Protein AF-A0A2B4SXZ0-F1 (afdb_monomer)

Sequence (361 aa):
MAIFMKWHPASPSSPIFSRKFLVATVVLIIFIVYVSNLGKMMSVTDDKAYIQYRTGMGKTEKFSTTPDTCQPKEHVLFLKTHKTGSSTITNILNRYGDFHNLTFALPQDGFFNFFWPLSFESTFAADLKGKTPNIFSNHARWNRKSMTELMGPNAVFITILRNPVSQFESTFSYMEFAQLLGMTASKNPLATFFVDPTNTLAKLSDLSESGSVFPYLNLLKNGQFFDLGLEKEKYFTDEKIKEAINEINESFPLVLLMEYFDESLILLARELCWDNRDVVYFKLNQRKSSDANTNISNELAHKIRQWNRADMLLYDYFNRTFWKKVEKFGNMFWINVHSLKNYNKMLEEECLLPGEYFAKA

Nearest PDB structures (foldseek):
  5t05-assembly2_B  TM=5.019E-01  e=4.481E-06  Escherichia coli O157:H7
  4ndz-assembly2_F  TM=4.383E-01  e=2.534E-05  Escherichia coli UMEA 3304-1
  7zhf-assembly1_A  TM=3.184E-01  e=7.644E-02  Sulfolobus acidocaldarius

Radius of gyration: 27.41 Å; Cα contacts (8 Å, |Δi|>4): 389; chains: 1; bounding box: 93×56×61 Å

Mean predicted aligned error: 12.53 Å

Secondary structure (DSSP, 8-state):
-----PPPPPPTTSHHHHHHHHHHHHHHHHHHHHHHHHTTS----S---------S---------SSS-PPPP--EEEEPPTTSSHHHHHHHHHHHHHHTTPPEE-BTTSSSBSSTTSBP-GGGB---TTPPPSEE-SB-B--HHHHHHHH-TTPEEEEEE--HHHHHHHHHHHTTHHHHTT-TTSSSHHHHHTTSHHHHHHHHHHGGGGS---GGGGGGTTHHHHHTT--GGGTT-HHHHHHHHHHHHHH-SEEEEGGGHHHHHHHHHHHHT--GGGG-----SPPPTTTS-----HHHHHHHHHHTHHHHHHHHHHHHHHHHHHHHHTTHHHHHHHHHHHHHHHHHHHHPPSBTTB---

Foldseek 3Di:
DDDDDDDDDDDCPDPVNVVVVVVVVVVVVVVVVVVVVVVVVPDPDDDPDDPDDPDPDPDPDPPPPDDDDDDFQQAEEELEFAQFCLVQVLVLNVVVCVSVVFFEFDACVPDQALPPPDAHALNRTHDPVPDAGRYYRGHHADDLVRVCVRRDDRYAYEYEAEQLLQSLLSLCLVVVVCVVLVNVPDPCSLVVCLVCVPVSVVVLVVVCVVVDDPSSVCCNELRRVSSHVDDPVQPPDPVSLVVSLVVCVVRHVYYHYSVCNLLRLLVVCVVSVHDLLSSAGDPFPDDDPVSRPVCCDPVSSVSSCVRHVSSNVNCVVNVVVSVVSVVVSPPVSVVSSVVSVVSNVVCCVVPDDDDPGDDDD

Solvent-accessible surface area (backbone atoms only — not comparable to full-atom values): 21101 Å² total; per-residue (Å²): 139,85,85,82,85,84,80,80,90,76,62,90,87,40,78,65,46,57,52,51,50,50,50,51,50,52,52,49,49,51,47,50,55,49,52,58,49,47,68,72,70,69,81,85,69,96,64,98,70,74,87,75,79,82,62,98,59,102,64,94,73,84,80,78,88,66,88,79,88,77,68,63,59,66,29,37,38,37,53,37,27,78,64,25,64,39,68,58,55,32,49,30,53,50,53,49,30,60,77,67,75,51,45,66,53,46,32,53,86,73,52,80,39,31,63,59,74,42,68,35,50,61,80,36,37,46,86,58,84,88,55,68,34,21,38,33,56,49,40,36,16,43,31,74,65,41,52,44,67,50,42,40,94,78,39,46,36,32,36,47,40,44,60,52,54,66,22,46,54,46,42,42,59,73,70,40,40,36,61,79,69,70,30,68,87,46,96,49,33,72,62,57,45,69,73,50,51,68,60,58,52,49,60,54,60,67,58,35,84,74,76,66,70,65,63,69,63,56,52,76,53,29,30,53,42,36,28,64,44,51,55,84,92,47,74,81,45,74,65,52,42,50,52,53,45,49,54,48,54,75,61,30,85,43,62,33,41,47,92,46,45,62,60,31,43,48,52,48,22,62,76,34,43,47,55,64,78,62,59,52,66,76,86,69,88,68,74,53,77,88,73,45,81,85,76,70,47,73,66,56,45,49,52,46,44,62,68,20,44,60,30,41,55,47,45,57,50,46,54,54,54,42,52,52,51,50,60,74,58,36,76,63,47,60,55,48,38,52,49,39,54,50,52,27,52,54,49,45,70,73,72,55,69,86,45,98,80,46,74,82,127

Organism: Stylophora pistillata (NCBI:txid50429)

InterPro domains:
  IPR009729 Galactose-3-O-sulfotransferase [PF06990] (60-355)
  IPR009729 Galactose-3-O-sulfotransferase [PTHR14647] (26-352)
  IPR027417 P-loop containing nucleoside triphosphate hydrolase [G3DSA:3.40.50.300] (71-347)
  IPR027417 P-loop containing nucleoside triphosphate hydrolase [SSF52540] (71-231)

Structure (mmCIF, N/CA/C/O backbone):
data_AF-A0A2B4SXZ0-F1
#
_entry.id   AF-A0A2B4SXZ0-F1
#
loop_
_atom_site.group_PDB
_atom_site.id
_atom_site.type_symbol
_atom_site.label_atom_id
_atom_site.label_alt_id
_atom_site.label_comp_id
_atom_site.label_asym_id
_atom_site.label_entity_id
_atom_site.label_seq_id
_atom_site.pdbx_PDB_ins_code
_atom_site.Cartn_x
_atom_site.Cartn_y
_atom_site.Cartn_z
_atom_site.occupancy
_atom_site.B_iso_or_equiv
_atom_site.auth_seq_id
_atom_site.auth_comp_id
_atom_site.auth_asym_id
_atom_site.auth_atom_id
_atom_site.pdbx_PDB_model_num
ATOM 1 N N . MET A 1 1 ? -53.961 33.453 -11.055 1.00 34.56 1 MET A N 1
ATOM 2 C CA . MET A 1 1 ? -54.852 33.287 -12.224 1.00 34.56 1 MET A CA 1
ATOM 3 C C . MET A 1 1 ? -55.080 31.787 -12.392 1.00 34.56 1 MET A C 1
ATOM 5 O O . MET A 1 1 ? -54.165 31.096 -12.813 1.00 34.56 1 MET A O 1
ATOM 9 N N . ALA A 1 2 ? -56.204 31.253 -11.902 1.00 24.67 2 ALA A N 1
ATOM 10 C CA . ALA A 1 2 ? -56.482 29.813 -11.907 1.00 24.67 2 ALA A CA 1
ATOM 11 C C . ALA A 1 2 ? -57.331 29.457 -13.135 1.00 24.67 2 ALA A C 1
ATOM 13 O O . ALA A 1 2 ? -58.409 30.019 -13.321 1.00 24.67 2 ALA A O 1
ATOM 14 N N . ILE A 1 3 ? -56.836 28.550 -13.978 1.00 28.08 3 ILE A N 1
ATOM 15 C CA . ILE A 1 3 ? -57.569 28.035 -15.139 1.00 28.08 3 ILE A CA 1
ATOM 16 C C . ILE A 1 3 ? -58.435 26.867 -14.656 1.00 28.08 3 ILE A C 1
ATOM 18 O O . ILE A 1 3 ? -57.919 25.810 -14.306 1.00 28.08 3 ILE A O 1
ATOM 22 N N . PHE A 1 4 ? -59.755 27.048 -14.643 1.00 28.14 4 PHE A N 1
ATOM 23 C CA . PHE A 1 4 ? -60.706 25.951 -14.462 1.00 28.14 4 PHE A CA 1
ATOM 24 C C . PHE A 1 4 ? -61.022 25.328 -15.827 1.00 28.14 4 PHE A C 1
ATOM 26 O O . PHE A 1 4 ? -61.713 25.933 -16.644 1.00 28.14 4 PHE A O 1
ATOM 33 N N . MET A 1 5 ? -60.545 24.105 -16.078 1.00 31.67 5 MET A N 1
ATOM 34 C CA . MET A 1 5 ? -60.995 23.308 -17.225 1.00 31.67 5 MET A CA 1
ATOM 35 C C . MET A 1 5 ? -62.258 22.527 -16.851 1.00 31.67 5 MET A C 1
ATOM 37 O O . MET A 1 5 ? -62.221 21.590 -16.054 1.00 31.67 5 MET A O 1
ATOM 41 N N . LYS A 1 6 ? -63.388 22.911 -17.450 1.00 32.88 6 LYS A N 1
ATOM 42 C CA . LYS A 1 6 ? -64.656 22.174 -17.386 1.00 32.88 6 LYS A CA 1
ATOM 43 C C . LYS A 1 6 ? -64.583 21.000 -18.370 1.00 32.88 6 LYS A C 1
ATOM 45 O O . LYS A 1 6 ? -64.402 21.215 -19.565 1.00 32.88 6 LYS A O 1
ATOM 50 N N . TRP A 1 7 ? -64.708 19.766 -17.886 1.00 38.84 7 TRP A N 1
ATOM 51 C CA . TRP A 1 7 ? -64.720 18.575 -18.743 1.00 38.84 7 TRP A CA 1
ATOM 52 C C . TRP A 1 7 ? -66.143 18.240 -19.206 1.00 38.84 7 TRP A C 1
ATOM 54 O O . TRP A 1 7 ? -67.065 18.187 -18.395 1.00 38.84 7 TRP A O 1
ATOM 64 N N . HIS A 1 8 ? -66.312 17.982 -20.507 1.00 42.81 8 HIS A N 1
ATOM 65 C CA . HIS A 1 8 ? -67.552 17.441 -21.070 1.00 42.81 8 HIS A CA 1
ATOM 66 C C . HIS A 1 8 ? -67.665 15.921 -20.826 1.00 42.81 8 HIS A C 1
ATOM 68 O O . HIS A 1 8 ? -66.656 15.214 -20.938 1.00 42.81 8 HIS A O 1
ATOM 74 N N . PRO A 1 9 ? -68.871 15.394 -20.538 1.00 43.06 9 PRO A N 1
ATOM 75 C CA . PRO A 1 9 ? -69.105 13.959 -20.413 1.00 43.06 9 PRO A CA 1
ATOM 76 C C . PRO A 1 9 ? -69.028 13.288 -21.793 1.00 43.06 9 PRO A C 1
ATOM 78 O O . PRO A 1 9 ? -69.750 13.659 -22.716 1.00 43.06 9 PRO A O 1
ATOM 81 N N . ALA A 1 10 ? -68.139 12.304 -21.941 1.00 52.56 10 ALA A N 1
ATOM 82 C CA . ALA A 1 10 ? -68.046 11.473 -23.139 1.00 52.56 10 ALA A CA 1
ATOM 83 C C . ALA A 1 10 ? -68.861 10.182 -22.959 1.00 52.56 10 ALA A C 1
ATOM 85 O O . ALA A 1 10 ? -68.846 9.586 -21.883 1.00 52.56 10 ALA A O 1
ATOM 86 N N . SER A 1 11 ? -69.542 9.751 -24.026 1.00 52.72 11 SER A N 1
ATOM 87 C CA . SER A 1 11 ? -70.337 8.516 -24.073 1.00 52.72 11 SER A CA 1
ATOM 88 C C . SER A 1 11 ? -69.486 7.256 -23.781 1.00 52.72 11 SER A C 1
ATOM 90 O O . SER A 1 11 ? -68.342 7.188 -24.263 1.00 52.72 11 SER A O 1
ATOM 92 N N . PRO A 1 12 ? -70.031 6.240 -23.069 1.00 55.44 12 PRO A N 1
ATOM 93 C CA . PRO A 1 12 ? -69.324 5.007 -22.687 1.00 55.44 12 PRO A CA 1
ATOM 94 C C . PRO A 1 12 ? -68.762 4.177 -23.852 1.00 55.44 12 PRO A C 1
ATOM 96 O O . PRO A 1 12 ? -67.902 3.330 -23.636 1.00 55.44 12 PRO A O 1
ATOM 99 N N . SER A 1 13 ? -69.220 4.410 -25.085 1.00 57.34 13 SER A N 1
ATOM 100 C CA . SER A 1 13 ? -68.804 3.664 -26.280 1.00 57.34 13 SER A CA 1
ATOM 101 C C . SER A 1 13 ? -67.661 4.313 -27.076 1.00 57.34 13 SER A C 1
ATOM 103 O O . SER A 1 13 ? -67.310 3.827 -28.150 1.00 57.34 13 SER A O 1
ATOM 105 N N . SER A 1 14 ? -67.051 5.399 -26.583 1.00 50.31 14 SER A N 1
ATOM 106 C CA . SER A 1 14 ? -65.939 6.058 -27.285 1.00 50.31 14 SER A CA 1
ATOM 107 C C . SER A 1 14 ? -64.567 5.411 -26.983 1.00 50.31 14 SER A C 1
ATOM 109 O O . SER A 1 14 ? -64.275 5.104 -25.824 1.00 50.31 14 SER A O 1
ATOM 111 N N . PRO A 1 15 ? -63.652 5.285 -27.970 1.00 54.88 15 PRO A N 1
ATOM 112 C CA . PRO A 1 15 ? -62.296 4.745 -27.761 1.00 54.88 15 PRO A CA 1
ATOM 113 C C . PRO A 1 15 ? -61.425 5.589 -26.808 1.00 54.88 15 PRO A C 1
ATOM 115 O O . 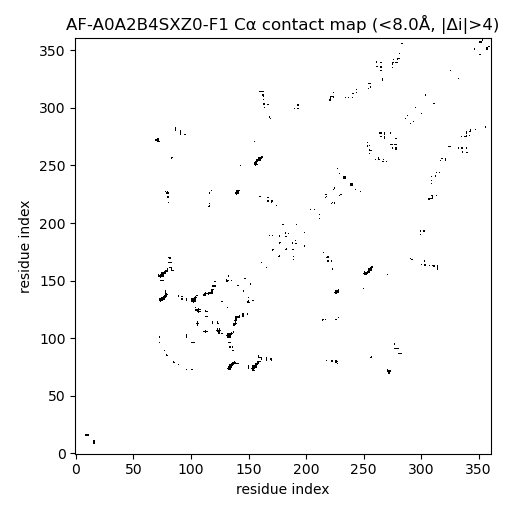PRO A 1 15 ? -60.369 5.160 -26.347 1.00 54.88 15 PRO A O 1
ATOM 118 N N . ILE A 1 16 ? -61.870 6.808 -26.497 1.00 51.97 16 ILE A N 1
ATOM 119 C CA . ILE A 1 16 ? -61.252 7.704 -25.515 1.00 51.97 16 ILE A CA 1
ATOM 120 C C . ILE A 1 16 ? -61.640 7.284 -24.087 1.00 51.97 16 ILE A C 1
ATOM 122 O O . ILE A 1 16 ? -60.828 7.420 -23.171 1.00 51.97 16 ILE A O 1
ATOM 126 N N . PHE A 1 17 ? -62.841 6.728 -23.888 1.00 50.69 17 PHE A N 1
ATOM 127 C CA . PHE A 1 17 ? -63.298 6.232 -22.589 1.00 50.69 17 PHE A CA 1
ATOM 128 C C . PHE A 1 17 ? -62.519 4.979 -22.163 1.00 50.69 17 PHE A C 1
ATOM 130 O O . PHE A 1 17 ? -62.068 4.908 -21.023 1.00 50.69 17 PHE A O 1
ATOM 137 N N . SER A 1 18 ? -62.238 4.052 -23.090 1.00 56.31 18 SER A N 1
ATOM 138 C CA . SER A 1 18 ? -61.438 2.849 -22.800 1.00 56.31 18 SER A CA 1
ATOM 139 C C . SER A 1 18 ? -59.974 3.169 -22.471 1.00 56.31 18 SER A C 1
ATOM 141 O O . SER A 1 18 ? -59.417 2.587 -21.542 1.00 56.31 18 SER A O 1
ATOM 143 N N . ARG A 1 19 ? -59.359 4.155 -23.145 1.00 56.28 19 ARG A N 1
ATOM 144 C CA . ARG A 1 19 ? -58.010 4.645 -22.798 1.00 56.28 19 ARG A CA 1
ATOM 145 C C . ARG A 1 19 ? -57.973 5.348 -21.443 1.00 56.28 19 ARG A C 1
ATOM 147 O O . ARG A 1 19 ? -57.026 5.143 -20.691 1.00 56.28 19 ARG A O 1
ATOM 154 N N . LYS A 1 20 ? -58.993 6.141 -21.101 1.00 55.75 20 LYS A N 1
ATOM 155 C CA . LYS A 1 20 ? -59.092 6.774 -19.774 1.00 55.75 20 LYS A CA 1
ATOM 156 C C . LYS A 1 20 ? -59.296 5.745 -18.663 1.00 55.75 20 LYS A C 1
ATOM 158 O O . LYS A 1 20 ? -58.690 5.890 -17.607 1.00 55.75 20 LYS A O 1
ATOM 163 N N . PHE A 1 21 ? -60.075 4.695 -18.916 1.00 61.84 21 PHE A N 1
ATOM 164 C CA . PHE A 1 21 ? -60.261 3.593 -17.972 1.00 61.84 21 PHE A CA 1
ATOM 165 C C . PHE A 1 21 ? -58.969 2.787 -17.783 1.00 61.84 21 PHE A C 1
ATOM 167 O O . PHE A 1 21 ? -58.595 2.490 -16.652 1.00 61.84 21 PHE A O 1
ATOM 174 N N . LEU A 1 22 ? -58.230 2.516 -18.865 1.00 65.38 22 LEU A N 1
ATOM 175 C CA . LEU A 1 22 ? -56.916 1.868 -18.803 1.00 65.38 22 LEU A CA 1
ATOM 176 C C . LEU A 1 22 ? -55.909 2.701 -17.994 1.00 65.38 22 LEU A C 1
ATOM 178 O O . LEU A 1 22 ? -55.262 2.171 -17.099 1.00 65.38 22 LEU A O 1
ATOM 182 N N . VAL A 1 23 ? -55.817 4.011 -18.251 1.00 70.31 23 VAL A N 1
ATOM 183 C CA . VAL A 1 23 ? -54.916 4.910 -17.507 1.00 70.31 23 VAL A CA 1
ATOM 184 C C . VAL A 1 23 ? -55.322 4.998 -16.036 1.00 70.31 23 VAL A C 1
ATOM 186 O O . VAL A 1 23 ? -54.461 4.888 -15.170 1.00 70.31 23 VAL A O 1
ATOM 189 N N . ALA A 1 24 ? -56.618 5.118 -15.731 1.00 71.25 24 ALA A N 1
ATOM 190 C CA . ALA A 1 24 ? -57.103 5.122 -14.352 1.00 71.25 24 ALA A CA 1
ATOM 191 C C . ALA A 1 24 ? -56.797 3.798 -13.630 1.00 71.25 24 ALA A C 1
ATOM 193 O O . ALA A 1 24 ? -56.402 3.817 -12.468 1.00 71.25 24 ALA A O 1
ATOM 194 N N . THR A 1 25 ? -56.899 2.662 -14.327 1.00 72.31 25 THR A N 1
ATOM 195 C CA . THR A 1 25 ? -56.581 1.335 -13.775 1.00 72.31 25 THR A CA 1
ATOM 196 C C . THR A 1 25 ? -55.080 1.188 -13.518 1.00 72.31 25 THR A C 1
ATOM 198 O O . THR A 1 25 ? -54.686 0.717 -12.457 1.00 72.31 25 THR A O 1
ATOM 201 N N . VAL A 1 26 ? -54.225 1.656 -14.434 1.00 77.00 26 VAL A N 1
ATOM 202 C CA . VAL A 1 26 ? -52.762 1.635 -14.257 1.00 77.00 26 VAL A CA 1
ATOM 203 C C . VAL A 1 26 ? -52.327 2.559 -13.117 1.00 77.00 26 VAL A C 1
ATOM 205 O O . VAL A 1 26 ? -51.520 2.153 -12.287 1.00 77.00 26 VAL A O 1
ATOM 208 N N . VAL A 1 27 ? -52.893 3.766 -13.017 1.00 77.00 27 VAL A N 1
ATOM 209 C CA . VAL A 1 27 ? -52.609 4.693 -11.906 1.00 77.00 27 VAL A CA 1
ATOM 210 C C . VAL A 1 27 ? -53.083 4.112 -10.575 1.00 77.00 27 VAL A C 1
ATOM 212 O O . VAL A 1 27 ? -52.360 4.214 -9.588 1.00 77.00 27 VAL A O 1
ATOM 215 N N . LEU A 1 28 ? -54.242 3.446 -10.542 1.00 76.50 28 LEU A N 1
ATOM 216 C CA . LEU A 1 28 ? -54.736 2.774 -9.340 1.00 76.50 28 LEU A CA 1
ATOM 217 C C . LEU A 1 28 ? -53.824 1.608 -8.931 1.00 76.50 28 LEU A C 1
ATOM 219 O O . LEU A 1 28 ? -53.525 1.470 -7.752 1.00 76.50 28 LEU A O 1
ATOM 223 N N . ILE A 1 29 ? -53.325 0.813 -9.883 1.00 79.06 29 ILE A N 1
ATOM 224 C CA . ILE A 1 29 ? -52.367 -0.270 -9.607 1.00 79.06 29 ILE A CA 1
ATOM 225 C C . ILE A 1 29 ? -51.044 0.298 -9.082 1.00 79.06 29 ILE A C 1
ATOM 227 O O . ILE A 1 29 ? -50.540 -0.191 -8.076 1.00 79.06 29 ILE A O 1
ATOM 231 N N . ILE A 1 30 ? -50.504 1.354 -9.701 1.00 74.12 30 ILE A N 1
ATOM 232 C CA . ILE A 1 30 ? -49.284 2.025 -9.224 1.00 74.12 30 ILE A CA 1
ATOM 233 C C . ILE A 1 30 ? -49.503 2.586 -7.817 1.00 74.12 30 ILE A C 1
ATOM 235 O O . ILE A 1 30 ? -48.646 2.407 -6.958 1.00 74.12 30 ILE A O 1
ATOM 239 N N . PHE A 1 31 ? -50.653 3.208 -7.553 1.00 77.25 31 PHE A N 1
ATOM 240 C CA . PHE A 1 31 ? -50.990 3.737 -6.234 1.00 77.25 31 PHE A CA 1
ATOM 241 C C . PHE A 1 31 ? -51.147 2.622 -5.195 1.00 77.25 31 PHE A C 1
ATOM 243 O O . PHE A 1 31 ? -50.616 2.742 -4.099 1.00 77.25 31 PHE A O 1
ATOM 250 N N . ILE A 1 32 ? -51.788 1.500 -5.538 1.00 76.56 32 ILE A N 1
ATOM 251 C CA . ILE A 1 32 ? -51.899 0.334 -4.653 1.00 76.56 32 ILE A CA 1
ATOM 252 C C . ILE A 1 32 ? -50.515 -0.257 -4.376 1.00 76.56 32 ILE A C 1
ATOM 254 O O . ILE A 1 32 ? -50.206 -0.515 -3.218 1.00 76.56 32 ILE A O 1
ATOM 258 N N . VAL A 1 33 ? -49.650 -0.419 -5.382 1.00 73.06 33 VAL A N 1
ATOM 259 C CA . VAL A 1 33 ? -48.269 -0.901 -5.192 1.00 73.06 33 VAL A CA 1
ATOM 260 C C . VAL A 1 33 ? -47.465 0.074 -4.326 1.00 73.06 33 VAL A C 1
ATOM 262 O O . VAL A 1 33 ? -46.759 -0.351 -3.414 1.00 73.06 33 VAL A O 1
ATOM 265 N N . TYR A 1 34 ? -47.612 1.379 -4.556 1.00 72.88 34 TYR A N 1
ATOM 266 C CA . TYR A 1 34 ? -46.950 2.429 -3.786 1.00 72.88 34 TYR A CA 1
ATOM 267 C C . TYR A 1 34 ? -47.417 2.459 -2.323 1.00 72.88 34 TYR A C 1
ATOM 269 O O . TYR A 1 34 ? -46.585 2.470 -1.424 1.00 72.88 34 TYR A O 1
ATOM 277 N N . VAL A 1 35 ? -48.725 2.371 -2.061 1.00 71.12 35 VAL A N 1
ATOM 278 C CA . VAL A 1 35 ? -49.297 2.320 -0.703 1.00 71.12 35 VAL A CA 1
ATOM 279 C C . VAL A 1 35 ? -48.968 0.995 -0.000 1.00 71.12 35 VAL A C 1
ATOM 281 O O . VAL A 1 35 ? -48.638 0.993 1.184 1.00 71.12 35 VAL A O 1
ATOM 284 N N . SER A 1 36 ? -48.957 -0.127 -0.727 1.00 63.47 36 SER A N 1
ATOM 285 C CA . SER A 1 36 ? -48.528 -1.436 -0.201 1.00 63.47 36 SER A CA 1
ATOM 286 C C . SER A 1 36 ? -47.043 -1.444 0.179 1.00 63.47 36 SER A C 1
ATOM 288 O O . SER A 1 36 ? -46.655 -2.104 1.142 1.00 63.47 36 SER A O 1
ATOM 290 N N . ASN A 1 37 ? -46.207 -0.698 -0.551 1.00 54.88 37 ASN A N 1
ATOM 291 C CA . ASN A 1 37 ? -44.793 -0.517 -0.223 1.00 54.88 37 ASN A CA 1
ATOM 292 C C . ASN A 1 37 ? -44.568 0.546 0.867 1.00 54.88 37 ASN A C 1
ATOM 294 O O . ASN A 1 37 ? -43.653 0.388 1.668 1.00 54.88 37 ASN A O 1
ATOM 298 N N . LEU A 1 38 ? -45.428 1.563 0.985 1.00 52.12 38 LEU A N 1
ATOM 299 C CA . LEU A 1 38 ? -45.429 2.495 2.122 1.00 52.12 38 LEU A CA 1
ATOM 300 C C . LEU A 1 38 ? -45.780 1.788 3.438 1.00 52.12 38 LEU A C 1
ATOM 302 O O . LEU A 1 38 ? -45.146 2.053 4.456 1.00 52.12 38 LEU A O 1
ATOM 306 N N . GLY A 1 39 ? -46.697 0.814 3.407 1.00 42.78 39 GLY A N 1
ATOM 307 C CA . GLY A 1 39 ? -46.977 -0.074 4.543 1.00 42.78 39 GLY A CA 1
ATOM 308 C C . GLY A 1 39 ? -45.789 -0.954 4.962 1.00 42.78 39 GLY A C 1
ATOM 309 O O . GLY A 1 39 ? -45.780 -1.469 6.074 1.00 42.78 39 GLY A O 1
ATOM 310 N N . LYS A 1 40 ? -44.763 -1.089 4.107 1.00 43.88 40 LYS A N 1
ATOM 311 C CA . LYS A 1 40 ? -43.474 -1.730 4.430 1.00 43.88 40 LYS A CA 1
ATOM 312 C C . LYS A 1 40 ? -42.381 -0.735 4.854 1.00 43.88 40 LYS A C 1
ATOM 314 O O . LYS A 1 40 ? -41.316 -1.176 5.269 1.00 43.88 40 LYS A O 1
ATOM 319 N N . MET A 1 41 ? -42.627 0.578 4.778 1.00 41.62 41 MET A N 1
ATOM 320 C CA . MET A 1 41 ? -41.672 1.640 5.146 1.00 41.62 41 MET A 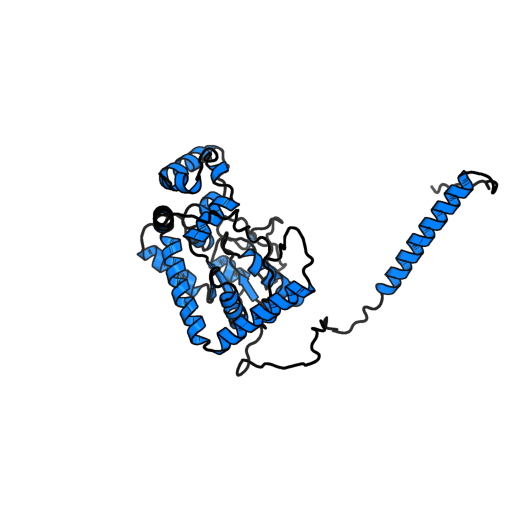CA 1
ATOM 321 C C . MET A 1 41 ? -42.073 2.448 6.392 1.00 41.62 41 MET A C 1
ATOM 323 O O . MET A 1 41 ? -41.443 3.458 6.692 1.00 41.62 41 MET A O 1
ATOM 327 N N . MET A 1 42 ? -43.065 2.007 7.169 1.00 38.06 42 MET A N 1
ATOM 328 C CA . MET A 1 42 ? -43.394 2.620 8.462 1.00 38.06 42 MET A CA 1
ATOM 329 C C . MET A 1 42 ? -43.526 1.575 9.573 1.00 38.06 42 MET A C 1
ATOM 331 O O . MET A 1 42 ? -44.620 1.224 9.996 1.00 38.06 42 MET A O 1
ATOM 335 N N . SER A 1 43 ? -42.377 1.126 10.079 1.00 33.03 43 SER A N 1
ATOM 336 C CA . SER A 1 43 ? -42.170 0.872 11.512 1.00 33.03 43 SER A CA 1
ATOM 337 C C . SER A 1 43 ? -40.669 0.933 11.823 1.00 33.03 43 SER A C 1
ATOM 339 O O . SER A 1 43 ? -40.027 -0.072 12.113 1.00 33.03 43 SER A O 1
ATOM 341 N N . VAL A 1 44 ? -40.079 2.123 11.724 1.00 33.53 44 VAL A N 1
ATOM 342 C CA . VAL A 1 44 ? -38.832 2.414 12.442 1.00 33.53 44 VAL A CA 1
ATOM 343 C C . VAL A 1 44 ? -39.253 3.175 13.687 1.00 33.53 44 VAL A C 1
ATOM 345 O O . VAL A 1 44 ? -39.274 4.402 13.720 1.00 33.53 44 VAL A O 1
ATOM 348 N N . THR A 1 45 ? -39.733 2.419 14.670 1.00 33.47 45 THR A N 1
ATOM 349 C CA . THR A 1 45 ? -39.806 2.891 16.047 1.00 33.47 45 THR A CA 1
ATOM 350 C C . THR A 1 45 ? -38.435 2.709 16.671 1.00 33.47 45 THR A C 1
ATOM 352 O O . THR A 1 45 ? -37.817 1.655 16.544 1.00 33.47 45 THR A O 1
ATOM 355 N N . ASP A 1 46 ? -38.003 3.796 17.287 1.00 39.56 46 ASP A N 1
ATOM 356 C CA . ASP A 1 46 ? -36.816 4.009 18.096 1.00 39.56 46 ASP A CA 1
ATOM 357 C C . ASP A 1 46 ? -36.578 2.849 19.078 1.00 39.56 46 ASP A C 1
ATOM 359 O O . ASP A 1 46 ? -37.218 2.758 20.119 1.00 39.56 46 ASP A O 1
ATOM 363 N N . ASP A 1 47 ? -35.699 1.927 18.700 1.00 31.55 47 ASP A N 1
ATOM 364 C CA . ASP A 1 47 ? -35.000 1.018 19.600 1.00 31.55 47 ASP A CA 1
ATOM 365 C C . ASP A 1 47 ? -33.764 0.504 18.862 1.00 31.55 47 ASP A C 1
ATOM 367 O O . ASP A 1 47 ? -33.812 0.168 17.677 1.00 31.55 47 ASP A O 1
ATOM 371 N N . LYS A 1 48 ? -32.624 0.477 19.556 1.00 40.03 48 LYS A N 1
ATOM 372 C CA . LYS A 1 48 ? -31.322 0.026 19.045 1.00 40.03 48 LYS A CA 1
ATOM 373 C C . LYS A 1 48 ? -31.362 -1.462 18.669 1.00 40.03 48 LYS A C 1
ATOM 375 O O . LYS A 1 48 ? -30.865 -2.315 19.401 1.00 40.03 48 LYS A O 1
ATOM 380 N N . ALA A 1 49 ? -31.942 -1.778 17.519 1.00 29.19 49 ALA A N 1
ATOM 381 C CA . ALA A 1 49 ? -31.962 -3.109 16.944 1.00 29.19 49 ALA A CA 1
ATOM 382 C C . ALA A 1 49 ? -30.756 -3.262 16.013 1.00 29.19 49 ALA A C 1
ATOM 384 O O . ALA A 1 49 ? -30.748 -2.801 14.873 1.00 29.19 49 ALA A O 1
ATOM 385 N N . TYR A 1 50 ? -29.720 -3.918 16.528 1.00 28.38 50 TYR A N 1
ATOM 386 C CA . TYR A 1 50 ? -28.681 -4.534 15.713 1.00 28.38 50 TYR A CA 1
ATOM 387 C C . TYR A 1 50 ? -29.327 -5.326 14.568 1.00 28.38 50 TYR A C 1
ATOM 389 O O . TYR A 1 50 ? -30.231 -6.130 14.807 1.00 28.38 50 TYR A O 1
ATOM 397 N N . ILE A 1 51 ? -28.842 -5.150 13.335 1.00 29.73 51 ILE A N 1
ATOM 398 C CA . ILE A 1 51 ? -29.161 -6.076 12.246 1.00 29.73 51 ILE A CA 1
ATOM 399 C C . ILE A 1 51 ? -28.488 -7.405 12.592 1.00 29.73 51 ILE A C 1
ATOM 401 O O . ILE A 1 51 ? -27.291 -7.609 12.401 1.00 29.73 51 ILE A O 1
ATOM 405 N N . GLN A 1 52 ? -29.276 -8.299 13.176 1.00 24.08 52 GLN A N 1
ATOM 406 C CA . GLN A 1 52 ? -28.880 -9.655 13.495 1.00 24.08 52 GLN A CA 1
ATOM 407 C C . GLN A 1 52 ? -28.978 -10.486 12.213 1.00 24.08 52 GLN A C 1
ATOM 409 O O . GLN A 1 52 ? -30.048 -10.983 11.862 1.00 24.08 52 GLN A O 1
ATOM 414 N N . TYR A 1 53 ? -27.865 -10.657 11.501 1.00 29.59 53 TYR A N 1
ATOM 415 C CA . TYR A 1 53 ? -27.792 -11.716 10.499 1.00 29.59 53 TYR A CA 1
ATOM 416 C C . TYR A 1 53 ? -27.835 -13.058 11.237 1.00 29.59 53 TYR A C 1
ATOM 418 O O . TYR A 1 53 ? -26.903 -13.424 11.956 1.00 29.59 53 TYR A O 1
ATOM 426 N N . ARG A 1 54 ? -28.943 -13.794 11.087 1.00 28.28 54 ARG A N 1
ATOM 427 C CA . ARG A 1 54 ? -28.983 -15.226 11.395 1.00 28.28 54 ARG A CA 1
ATOM 428 C C . ARG A 1 54 ? -28.079 -15.931 10.388 1.00 28.28 54 ARG A C 1
ATOM 430 O O . ARG A 1 54 ? -28.534 -16.309 9.316 1.00 28.28 54 ARG A O 1
ATOM 437 N N . THR A 1 55 ? -26.814 -16.125 10.739 1.00 42.50 55 THR A N 1
ATOM 438 C CA . THR A 1 55 ? -26.028 -17.197 10.129 1.00 42.50 55 THR A CA 1
ATOM 439 C C . THR A 1 55 ? -26.666 -18.534 10.511 1.00 42.50 55 THR A C 1
ATOM 441 O O . THR A 1 55 ? -27.230 -18.686 11.599 1.00 42.50 55 THR A O 1
ATOM 444 N N . GLY A 1 56 ? -26.631 -19.502 9.596 1.00 35.75 56 GLY A N 1
ATOM 445 C CA . GLY A 1 56 ? -27.330 -20.790 9.678 1.00 35.75 56 GLY A CA 1
ATOM 446 C C . GLY A 1 56 ? -26.899 -21.758 10.790 1.00 35.75 56 GLY A C 1
ATOM 447 O O . GLY A 1 56 ? -27.029 -22.963 10.608 1.00 35.75 56 GLY A O 1
ATOM 448 N N . MET A 1 57 ? -26.418 -21.294 11.944 1.00 39.81 57 MET A N 1
ATOM 449 C CA . MET A 1 57 ? -26.260 -22.123 13.139 1.00 39.81 57 MET A CA 1
ATOM 450 C C . MET A 1 57 ? -26.634 -21.318 14.381 1.00 39.81 57 MET A C 1
ATOM 452 O O . MET A 1 57 ? -25.887 -20.459 14.837 1.00 39.81 57 MET A O 1
ATOM 456 N N . GLY A 1 58 ? -27.804 -21.623 14.949 1.00 36.62 58 GLY A N 1
ATOM 457 C CA . GLY A 1 58 ? -28.317 -21.065 16.203 1.00 36.62 58 GLY A CA 1
ATOM 458 C C . GLY A 1 58 ? -27.519 -21.479 17.444 1.00 36.62 58 GLY A C 1
ATOM 459 O O . GLY A 1 58 ? -28.079 -22.052 18.374 1.00 36.62 58 GLY A O 1
ATOM 460 N N . LYS A 1 59 ? -26.218 -21.181 17.473 1.00 29.83 59 LYS A N 1
ATOM 461 C CA . LYS A 1 59 ? -25.367 -21.252 18.659 1.00 29.83 59 LYS A CA 1
ATOM 462 C C . LYS A 1 59 ? -24.484 -20.012 18.727 1.00 29.83 59 LYS A C 1
ATOM 464 O O . LYS A 1 59 ? -23.598 -19.810 17.905 1.00 29.83 59 LYS A O 1
ATOM 469 N N . THR A 1 60 ? -24.706 -19.197 19.751 1.00 32.72 60 THR A N 1
ATOM 470 C CA . THR A 1 60 ? -23.722 -18.226 20.229 1.00 32.72 60 THR A CA 1
ATOM 471 C C . THR A 1 60 ? -22.599 -18.982 20.927 1.00 32.72 60 THR A C 1
ATOM 473 O O . THR A 1 60 ? -22.658 -19.207 22.135 1.00 32.72 60 THR A O 1
ATOM 476 N N . GLU A 1 61 ? -21.580 -19.391 20.180 1.00 31.08 61 GLU A N 1
ATOM 477 C CA . GLU A 1 61 ? -20.301 -19.755 20.783 1.00 31.08 61 GLU A CA 1
ATOM 478 C C . GLU A 1 61 ? -19.449 -18.492 20.913 1.00 31.08 61 GLU A C 1
ATOM 480 O O . GLU A 1 61 ? -18.997 -17.907 19.930 1.00 31.08 61 GLU A O 1
ATOM 485 N N . LYS A 1 62 ? -19.250 -18.042 22.157 1.00 31.00 62 LYS A N 1
ATOM 486 C CA . LYS A 1 62 ? -18.196 -17.081 22.479 1.00 31.00 62 LYS A CA 1
ATOM 487 C C . LYS A 1 62 ? -16.861 -17.816 22.397 1.00 31.00 62 LYS A C 1
ATOM 489 O O . LYS A 1 62 ? -16.413 -18.388 23.387 1.00 31.00 62 LYS A O 1
ATOM 494 N N . PHE A 1 63 ? -16.218 -17.788 21.236 1.00 36.09 63 PHE A N 1
ATOM 495 C CA . PHE A 1 63 ? -14.798 -18.113 21.155 1.00 36.09 63 PHE A CA 1
ATOM 496 C C . PHE A 1 63 ? -13.999 -16.900 21.643 1.00 36.09 63 PHE A C 1
ATOM 498 O O . PHE A 1 63 ? -13.723 -15.964 20.901 1.00 36.09 63 PHE A O 1
ATOM 505 N N . SER A 1 64 ? -13.684 -16.891 22.938 1.00 35.09 64 SER A N 1
ATOM 506 C CA . SER A 1 64 ? -12.758 -15.922 23.524 1.00 35.09 64 SER A CA 1
ATOM 507 C C . SER A 1 64 ? -11.327 -16.372 23.236 1.00 35.09 64 SER A C 1
ATOM 509 O O . SER A 1 64 ? -10.812 -17.255 23.918 1.00 35.09 64 SER A O 1
ATOM 511 N N . THR A 1 65 ? -10.676 -15.780 22.233 1.00 41.22 65 THR A N 1
ATOM 512 C CA . THR A 1 65 ? -9.251 -16.029 21.929 1.00 41.22 65 THR A CA 1
ATOM 513 C C . THR A 1 65 ? -8.325 -14.894 22.363 1.00 41.22 65 THR A C 1
ATOM 515 O O . THR A 1 65 ? -7.265 -14.699 21.771 1.00 41.22 65 THR A O 1
ATOM 518 N N . THR A 1 66 ? -8.666 -14.164 23.425 1.00 45.50 66 THR A N 1
ATOM 519 C CA . THR A 1 66 ? -7.706 -13.283 24.106 1.00 45.50 66 THR A CA 1
ATOM 520 C C . THR A 1 66 ? -7.875 -13.362 25.622 1.00 45.50 66 THR A C 1
ATOM 522 O O . THR A 1 66 ? -9.000 -13.198 26.094 1.00 45.50 66 THR A O 1
ATOM 525 N N . PRO A 1 67 ? -6.793 -13.566 26.397 1.00 44.34 67 PRO A N 1
ATOM 526 C CA . PRO A 1 67 ? -6.778 -13.147 27.792 1.00 44.34 67 PRO A CA 1
ATOM 527 C C . PRO A 1 67 ? -6.890 -11.613 27.817 1.00 44.34 67 PRO A C 1
ATOM 529 O O . PRO A 1 67 ? -6.094 -10.954 27.157 1.00 44.34 67 PRO A O 1
ATOM 532 N N . ASP A 1 68 ? -7.911 -11.100 28.505 1.00 54.91 68 ASP A N 1
ATOM 533 C CA . ASP A 1 68 ? -8.176 -9.712 28.923 1.00 54.91 68 ASP A CA 1
ATOM 534 C C . ASP A 1 68 ? -7.974 -8.535 27.916 1.00 54.91 68 ASP A C 1
ATOM 536 O O . ASP A 1 68 ? -6.886 -8.231 27.441 1.00 54.91 68 ASP A O 1
ATOM 540 N N . THR A 1 69 ? -9.078 -7.803 27.676 1.00 64.75 69 THR A N 1
ATOM 541 C CA . THR A 1 69 ? -9.170 -6.333 27.457 1.00 64.75 69 THR A CA 1
ATOM 542 C C . THR A 1 69 ? -8.619 -5.639 26.190 1.00 64.75 69 THR A C 1
ATOM 544 O O . THR A 1 69 ? -8.364 -4.436 26.249 1.00 64.75 69 THR A O 1
ATOM 547 N N . CYS A 1 70 ? -8.543 -6.261 25.003 1.00 82.75 70 CYS A N 1
ATOM 548 C CA . CYS A 1 70 ? -8.391 -5.442 23.780 1.00 82.75 70 CYS A CA 1
ATOM 549 C C . CYS A 1 70 ? -9.736 -4.884 23.280 1.00 82.75 70 CYS A C 1
ATOM 551 O O . CYS A 1 70 ? -10.685 -5.641 23.097 1.00 82.75 70 CYS A O 1
ATOM 553 N N . GLN A 1 71 ? -9.808 -3.570 23.041 1.00 91.38 71 GLN A N 1
ATOM 554 C CA . GLN A 1 71 ? -10.966 -2.911 22.424 1.00 91.38 71 GLN A CA 1
ATOM 555 C C . GLN A 1 71 ? -10.779 -2.803 20.903 1.00 91.38 71 GLN A C 1
ATOM 557 O O . GLN A 1 71 ? -9.665 -2.459 20.482 1.00 91.38 71 GLN A O 1
ATOM 562 N N . PRO A 1 72 ? -11.833 -3.048 20.096 1.00 95.69 72 PRO A N 1
ATOM 563 C CA . PRO A 1 72 ? -11.779 -2.865 18.650 1.00 95.69 72 PRO A CA 1
ATOM 564 C C . PRO A 1 72 ? -11.278 -1.468 18.283 1.00 95.69 72 PRO A C 1
ATOM 566 O O . PRO A 1 72 ? -11.714 -0.458 18.838 1.00 95.69 72 PRO A O 1
ATOM 569 N N . LYS A 1 73 ? -10.315 -1.410 17.367 1.00 96.50 73 LYS A N 1
ATOM 570 C CA . LYS A 1 73 ? -9.729 -0.160 16.890 1.00 96.50 73 LYS A CA 1
ATOM 571 C C . LYS A 1 73 ? -10.612 0.418 15.794 1.00 96.50 73 LYS A C 1
ATOM 573 O O . LYS A 1 73 ? -10.892 -0.249 14.804 1.00 96.50 73 LYS A O 1
ATOM 578 N N . GLU A 1 74 ? -11.022 1.668 15.972 1.00 96.69 74 GLU A N 1
ATOM 579 C CA . GLU A 1 74 ? -11.870 2.388 15.012 1.00 96.69 74 GLU A CA 1
ATOM 580 C C . GLU A 1 74 ? -11.076 3.396 14.177 1.00 96.69 74 GLU A C 1
ATOM 582 O O . GLU A 1 74 ? -11.506 3.770 13.095 1.00 96.69 74 GLU A O 1
ATOM 587 N N . HIS A 1 75 ? -9.905 3.826 14.652 1.00 97.94 75 HIS A N 1
ATOM 588 C CA . HIS A 1 75 ? -9.036 4.744 13.924 1.00 97.94 75 HIS A CA 1
ATOM 589 C C . HIS A 1 75 ? -7.964 3.958 13.168 1.00 97.94 75 HIS A C 1
ATOM 591 O O . HIS A 1 75 ? -7.045 3.411 13.777 1.00 97.94 75 HIS A O 1
ATOM 597 N N . VAL A 1 76 ? -8.087 3.884 11.846 1.00 98.56 76 VAL A N 1
ATOM 598 C CA . VAL A 1 76 ? -7.205 3.113 10.971 1.00 98.56 76 VAL A CA 1
ATOM 599 C C . VAL A 1 76 ? -6.819 3.951 9.763 1.00 98.56 76 VAL A C 1
ATOM 601 O O . VAL A 1 76 ? -7.670 4.391 8.988 1.00 98.56 76 VAL A O 1
ATOM 604 N N . LEU A 1 77 ? -5.514 4.126 9.574 1.00 98.62 77 LEU A N 1
ATOM 605 C CA . LEU A 1 77 ? -4.964 4.621 8.325 1.00 98.62 77 LEU A CA 1
ATOM 606 C C . LEU A 1 77 ? -4.403 3.457 7.533 1.00 98.62 77 LEU A C 1
ATOM 608 O O . LEU A 1 77 ? -3.416 2.845 7.927 1.00 98.62 77 LEU A O 1
ATOM 612 N N . PHE A 1 78 ? -5.012 3.187 6.388 1.00 98.75 78 PHE A N 1
ATOM 613 C CA . PHE A 1 78 ? -4.494 2.263 5.403 1.00 98.75 78 PHE A CA 1
ATOM 614 C C . PHE A 1 78 ? -3.914 3.017 4.218 1.00 98.75 78 PHE A C 1
ATOM 616 O O . PHE A 1 78 ? -4.631 3.488 3.331 1.00 98.75 78 PHE A O 1
ATOM 623 N N . LEU A 1 79 ? -2.586 3.091 4.186 1.00 98.62 79 LEU A N 1
ATOM 624 C CA . LEU A 1 79 ? -1.885 3.633 3.039 1.00 98.62 79 LEU A CA 1
ATOM 625 C C . LEU A 1 79 ? -1.816 2.571 1.943 1.00 98.62 79 LEU A C 1
ATOM 627 O O . LEU A 1 79 ? -1.069 1.592 2.038 1.00 98.62 79 LEU A O 1
ATOM 631 N N . LYS A 1 80 ? -2.598 2.771 0.883 1.00 98.06 80 LYS A N 1
ATOM 632 C CA . LYS A 1 80 ? -2.599 1.886 -0.280 1.00 98.06 80 LYS A CA 1
ATOM 633 C C . LYS A 1 80 ? -1.290 2.008 -1.053 1.00 98.06 80 LYS A C 1
ATOM 635 O O . LYS A 1 80 ? -0.905 3.104 -1.442 1.00 98.06 80 LYS A O 1
ATOM 640 N N . THR A 1 81 ? -0.720 0.870 -1.422 1.00 97.94 81 THR A N 1
ATOM 641 C CA . THR A 1 81 ? 0.244 0.786 -2.524 1.00 97.94 81 THR A CA 1
ATOM 642 C C . THR A 1 81 ? -0.449 0.285 -3.793 1.00 97.94 81 THR A C 1
ATOM 644 O O . THR A 1 81 ? -1.500 -0.378 -3.750 1.00 97.94 81 THR A O 1
ATOM 647 N N . HIS A 1 82 ? 0.094 0.629 -4.956 1.00 96.69 82 HIS A N 1
ATOM 648 C CA . HIS A 1 82 ? -0.483 0.242 -6.238 1.00 96.69 82 HIS A CA 1
ATOM 649 C C . HIS A 1 82 ? -0.241 -1.240 -6.561 1.00 96.69 82 HIS A C 1
ATOM 651 O O . HIS A 1 82 ? 0.866 -1.761 -6.450 1.00 96.69 82 HIS A O 1
ATOM 657 N N . LYS A 1 83 ? -1.298 -1.910 -7.044 1.00 95.19 83 LYS A N 1
ATOM 658 C CA . LYS A 1 83 ? -1.280 -3.294 -7.575 1.00 95.19 83 LYS A CA 1
ATOM 659 C C . LYS A 1 83 ? -0.878 -4.387 -6.580 1.00 95.19 83 LYS A C 1
ATOM 661 O O . LYS A 1 83 ? -0.371 -5.447 -6.959 1.00 95.19 83 LYS A O 1
ATOM 666 N N . THR A 1 84 ? -1.231 -4.164 -5.324 1.00 96.06 84 THR A N 1
ATOM 667 C CA . THR A 1 84 ? -0.953 -5.037 -4.176 1.00 96.06 84 THR A CA 1
ATOM 668 C C . THR A 1 84 ? -2.212 -5.651 -3.557 1.00 96.06 84 THR A C 1
ATOM 670 O O . THR A 1 84 ? -2.180 -6.101 -2.424 1.00 96.06 84 THR A O 1
ATOM 673 N N . GLY A 1 85 ? -3.351 -5.642 -4.264 1.00 92.94 85 GLY A N 1
ATOM 674 C CA . GLY A 1 85 ? -4.638 -6.082 -3.698 1.00 92.94 85 GLY A CA 1
ATOM 675 C C . GLY A 1 85 ? -5.263 -5.080 -2.720 1.00 92.94 85 GLY A C 1
ATOM 676 O O . GLY A 1 85 ? -6.257 -5.384 -2.065 1.00 92.94 85 GLY A O 1
ATOM 677 N N . SER A 1 86 ? -4.722 -3.859 -2.654 1.00 95.50 86 SER A N 1
ATOM 678 C CA . SER A 1 86 ? -5.160 -2.813 -1.727 1.00 95.50 86 SER A CA 1
ATOM 679 C C . SER A 1 86 ? -6.645 -2.450 -1.847 1.00 95.50 86 SER A C 1
ATOM 681 O O . SER A 1 86 ? -7.258 -2.105 -0.848 1.00 95.50 86 SER A O 1
ATOM 683 N N . SER A 1 87 ? -7.275 -2.586 -3.018 1.00 93.81 87 SER A N 1
ATOM 684 C CA . SER A 1 87 ? -8.722 -2.343 -3.164 1.00 93.81 87 SER A CA 1
ATOM 685 C C . SER A 1 87 ? -9.593 -3.300 -2.338 1.00 93.81 87 SER A C 1
ATOM 687 O O . SER A 1 87 ? -10.642 -2.885 -1.853 1.00 93.81 87 SER A O 1
ATOM 689 N N . THR A 1 88 ? -9.160 -4.547 -2.136 1.00 95.44 88 THR A N 1
ATOM 690 C CA . THR A 1 88 ? -9.875 -5.511 -1.285 1.00 95.44 88 THR A CA 1
ATOM 691 C C . THR A 1 88 ? -9.784 -5.107 0.184 1.00 95.44 88 THR A C 1
ATOM 693 O O . THR A 1 88 ? -10.796 -5.103 0.877 1.00 95.44 88 THR A O 1
ATOM 696 N N . ILE A 1 89 ? -8.605 -4.673 0.644 1.00 97.62 89 ILE A N 1
ATOM 697 C CA . ILE A 1 89 ? -8.431 -4.139 2.005 1.00 97.62 89 ILE A CA 1
ATOM 698 C C . ILE A 1 89 ? -9.269 -2.870 2.202 1.00 97.62 89 ILE A C 1
ATOM 700 O O . ILE A 1 89 ? -9.977 -2.758 3.197 1.00 97.62 89 ILE A O 1
ATOM 704 N N . THR A 1 90 ? -9.272 -1.948 1.231 1.00 97.06 90 THR A N 1
ATOM 705 C CA . THR A 1 90 ? -10.154 -0.769 1.254 1.00 97.06 90 THR A CA 1
ATOM 706 C C . THR A 1 90 ? -11.624 -1.178 1.396 1.00 97.06 90 THR A C 1
ATOM 708 O O . THR A 1 90 ? -12.341 -0.574 2.184 1.00 97.06 90 THR A O 1
ATOM 711 N N . ASN A 1 91 ? -12.087 -2.213 0.683 1.00 96.56 91 ASN A N 1
ATOM 712 C CA . ASN A 1 91 ? -13.464 -2.693 0.818 1.00 96.56 91 ASN A CA 1
ATOM 713 C C . ASN A 1 91 ? -13.770 -3.223 2.228 1.00 96.56 91 ASN A C 1
ATOM 715 O O . ASN A 1 91 ? -14.817 -2.886 2.772 1.00 96.56 91 ASN A O 1
ATOM 719 N N . ILE A 1 92 ? -12.859 -3.998 2.823 1.00 97.81 92 ILE A N 1
ATOM 720 C CA . ILE A 1 92 ? -12.987 -4.497 4.201 1.00 97.81 92 ILE A CA 1
ATOM 721 C C . ILE A 1 92 ? -13.114 -3.327 5.186 1.00 97.81 92 ILE A C 1
ATOM 723 O O . ILE A 1 92 ? -14.069 -3.271 5.957 1.00 97.81 92 ILE A O 1
ATOM 727 N N . LEU A 1 93 ? -12.202 -2.351 5.112 1.00 98.38 93 LEU A N 1
ATOM 728 C CA . LEU A 1 93 ? -12.208 -1.182 5.998 1.00 98.38 93 LEU A CA 1
ATOM 729 C C . LEU A 1 93 ? -13.460 -0.319 5.811 1.00 98.38 93 LEU A C 1
ATOM 731 O O . LEU A 1 93 ? -14.022 0.165 6.789 1.00 98.38 93 LEU A O 1
ATOM 735 N N . ASN A 1 94 ? -13.921 -0.152 4.570 1.00 97.00 94 ASN A N 1
ATOM 736 C CA . ASN A 1 94 ? -15.129 0.614 4.281 1.00 97.00 94 ASN A CA 1
ATOM 737 C C . ASN A 1 94 ? -16.386 -0.086 4.801 1.00 97.00 94 ASN A C 1
ATOM 739 O O . ASN A 1 94 ? -17.246 0.578 5.365 1.00 97.00 94 ASN A O 1
ATOM 743 N N . ARG A 1 95 ? -16.476 -1.415 4.674 1.00 96.94 95 ARG A N 1
ATOM 744 C CA . ARG A 1 95 ? -17.581 -2.199 5.246 1.00 96.94 95 ARG A CA 1
ATOM 745 C C . ARG A 1 95 ? -17.606 -2.119 6.767 1.00 96.94 95 ARG A C 1
ATOM 747 O O . ARG A 1 95 ? -18.673 -1.910 7.332 1.00 96.94 95 ARG A O 1
ATOM 754 N N . TYR A 1 96 ? -16.449 -2.261 7.413 1.00 97.69 96 TYR A N 1
ATOM 755 C CA . TYR A 1 96 ? -16.350 -2.108 8.863 1.00 97.69 96 TYR A CA 1
ATOM 756 C C . TYR A 1 96 ? -16.770 -0.696 9.287 1.00 97.69 96 TYR A C 1
ATOM 758 O O . TYR A 1 96 ? -17.627 -0.533 10.149 1.00 97.69 96 TYR A O 1
ATOM 766 N N . GLY A 1 97 ? -16.224 0.336 8.638 1.00 97.56 97 GLY A N 1
ATOM 767 C CA . GLY A 1 97 ? -16.559 1.715 8.968 1.00 97.56 97 GLY A CA 1
ATOM 768 C C . GLY A 1 97 ? -18.037 2.049 8.767 1.00 97.56 97 GLY A C 1
ATOM 769 O O . GLY A 1 97 ? -18.619 2.698 9.626 1.00 97.56 97 GLY A O 1
ATOM 770 N N . ASP A 1 98 ? -18.666 1.554 7.700 1.00 97.19 98 ASP A N 1
ATOM 771 C CA . ASP A 1 98 ? -20.102 1.731 7.459 1.00 97.19 98 ASP A CA 1
ATOM 772 C C . ASP A 1 98 ? -20.945 1.037 8.542 1.00 97.19 98 ASP A C 1
ATOM 774 O O . ASP A 1 98 ? -21.793 1.662 9.177 1.00 97.19 98 ASP A O 1
ATOM 778 N N . PHE A 1 99 ? -20.635 -0.228 8.849 1.00 96.56 99 PHE A N 1
ATOM 779 C CA . PHE A 1 99 ? -21.342 -1.007 9.871 1.00 96.56 99 PHE A CA 1
ATOM 780 C C . PHE A 1 99 ? -21.242 -0.390 11.276 1.00 96.56 99 PHE A C 1
ATOM 782 O O . PHE A 1 99 ? -22.176 -0.493 12.073 1.00 96.56 99 PHE A O 1
ATOM 789 N N . HIS A 1 100 ? -20.124 0.273 11.572 1.00 95.94 100 HIS A N 1
ATOM 790 C CA . HIS A 1 100 ? -19.853 0.913 12.858 1.00 95.94 100 HIS A CA 1
ATOM 791 C C . HIS A 1 100 ? -20.110 2.431 12.866 1.00 95.94 100 HIS A C 1
ATOM 793 O O . HIS A 1 100 ? -19.794 3.090 13.855 1.00 95.94 100 HIS A O 1
ATOM 799 N N . ASN A 1 101 ? -20.717 2.993 11.810 1.00 96.56 101 ASN A N 1
ATOM 800 C CA . ASN A 1 101 ? -21.017 4.427 11.686 1.00 96.56 101 ASN A CA 1
ATOM 801 C C . ASN A 1 101 ? -19.781 5.332 11.907 1.00 96.56 101 ASN A C 1
ATOM 803 O O . ASN A 1 101 ? -19.831 6.344 12.611 1.00 96.56 101 ASN A O 1
ATOM 807 N N . LEU A 1 102 ? -18.650 4.931 11.325 1.00 97.38 102 LEU A N 1
ATOM 808 C CA . LEU A 1 102 ? -17.363 5.612 11.423 1.00 97.38 102 LEU A CA 1
ATOM 809 C C . LEU A 1 102 ? -17.216 6.718 10.368 1.00 97.38 102 LEU A C 1
ATOM 811 O O . LEU A 1 102 ? -17.790 6.672 9.281 1.00 97.38 102 LEU A O 1
ATOM 815 N N . THR A 1 103 ? -16.397 7.722 10.680 1.00 97.25 103 THR A N 1
ATOM 816 C CA . THR A 1 103 ? -16.109 8.847 9.779 1.00 97.25 103 THR A CA 1
ATOM 817 C C . THR A 1 103 ? -14.953 8.517 8.832 1.00 97.25 103 THR A C 1
ATOM 819 O O . THR A 1 103 ? -13.886 8.089 9.269 1.00 97.25 103 THR A O 1
ATOM 822 N N . PHE A 1 104 ? -15.122 8.782 7.538 1.00 96.94 104 PHE A N 1
ATOM 823 C CA . PHE A 1 104 ? -14.104 8.531 6.515 1.00 96.94 104 PHE A CA 1
ATOM 824 C C . PHE A 1 104 ? -13.362 9.810 6.124 1.00 96.94 104 PHE A C 1
ATOM 826 O O . PHE A 1 104 ? -13.978 10.852 5.906 1.00 96.94 104 PHE A O 1
ATOM 833 N N . ALA A 1 105 ? -12.044 9.716 5.963 1.00 96.38 105 ALA A N 1
ATOM 834 C CA . ALA A 1 105 ? -11.281 10.688 5.194 1.00 96.38 105 ALA A CA 1
ATOM 835 C C . ALA A 1 105 ? -11.530 10.427 3.702 1.00 96.38 105 ALA A C 1
ATOM 837 O O . ALA A 1 105 ? -11.189 9.358 3.195 1.00 96.38 105 ALA A O 1
ATOM 838 N N . LEU A 1 106 ? -12.109 11.404 3.003 1.00 95.75 106 LEU A N 1
ATOM 839 C CA . LEU A 1 106 ? -12.385 11.341 1.565 1.00 95.75 106 LEU A CA 1
ATOM 840 C C . LEU A 1 106 ? -11.654 12.473 0.834 1.00 95.75 106 LEU A C 1
ATOM 842 O O . LEU A 1 106 ? -11.461 13.527 1.440 1.00 95.75 106 LEU A O 1
ATOM 846 N N . PRO A 1 107 ? -11.255 12.301 -0.437 1.00 94.81 107 PRO A N 1
ATOM 847 C CA . PRO A 1 107 ? -10.655 13.380 -1.220 1.00 94.81 107 PRO A CA 1
ATOM 848 C C . PRO A 1 107 ? -11.593 14.586 -1.373 1.00 94.81 107 PRO A C 1
ATOM 850 O O . PRO A 1 107 ? -12.798 14.425 -1.572 1.00 94.81 107 PRO A O 1
ATOM 853 N N . GLN A 1 108 ? -11.045 15.800 -1.284 1.00 91.62 108 GLN A N 1
ATOM 854 C CA . GLN A 1 108 ? -11.816 17.048 -1.380 1.00 91.62 108 GLN A CA 1
ATOM 855 C C . GLN A 1 108 ? -12.429 17.261 -2.772 1.00 91.62 108 GLN A C 1
ATOM 857 O O . GLN A 1 108 ? -13.506 17.839 -2.906 1.00 91.62 108 GLN A O 1
ATOM 862 N N . ASP A 1 109 ? -11.730 16.817 -3.808 1.00 83.94 109 ASP A N 1
ATOM 863 C CA . ASP A 1 109 ? -12.050 17.042 -5.217 1.00 83.94 109 ASP A CA 1
ATOM 864 C C . ASP A 1 109 ? -13.110 16.077 -5.777 1.00 83.94 109 ASP A C 1
ATOM 866 O O . ASP A 1 109 ? -13.486 16.176 -6.945 1.00 83.94 109 ASP A O 1
ATOM 870 N N . GLY A 1 110 ? -13.612 15.150 -4.954 1.00 70.75 110 GLY A N 1
ATOM 871 C CA . GLY A 1 110 ? -14.575 14.130 -5.366 1.00 70.75 110 GLY A CA 1
ATOM 872 C C . GLY A 1 110 ? -13.982 13.031 -6.254 1.00 70.75 110 GLY A C 1
ATOM 873 O O . GLY A 1 110 ? -14.729 12.170 -6.724 1.00 70.75 110 GLY A O 1
ATOM 874 N N . PHE A 1 111 ? -12.663 13.023 -6.479 1.00 78.38 111 PHE A N 1
ATOM 875 C CA . PHE A 1 111 ? -11.977 11.924 -7.151 1.00 78.38 111 PHE A CA 1
ATOM 876 C C . PHE A 1 111 ? -11.672 10.778 -6.168 1.00 78.38 111 PHE A C 1
ATOM 878 O O . PHE A 1 111 ? -12.019 10.793 -4.988 1.00 78.38 111 PHE A O 1
ATOM 885 N N . PHE A 1 112 ? -11.035 9.719 -6.673 1.00 82.44 112 PHE A N 1
ATOM 886 C CA . PHE A 1 112 ? -10.779 8.491 -5.910 1.00 82.44 112 PHE A CA 1
ATOM 887 C C . PHE A 1 112 ? -9.434 8.478 -5.157 1.00 82.44 112 PHE A C 1
ATOM 889 O O . PHE A 1 112 ? -9.120 7.485 -4.490 1.00 82.44 112 PHE A O 1
ATOM 896 N N . ASN A 1 113 ? -8.621 9.535 -5.270 1.00 90.75 113 ASN A N 1
ATOM 897 C CA . ASN A 1 113 ? -7.290 9.636 -4.665 1.00 90.75 113 ASN A CA 1
ATOM 898 C C . ASN A 1 113 ? -7.039 11.040 -4.092 1.00 90.75 113 ASN A C 1
ATOM 900 O O . ASN A 1 113 ? -7.629 12.007 -4.549 1.00 90.75 113 ASN A O 1
ATOM 904 N N . PHE A 1 114 ? -6.150 11.144 -3.111 1.00 94.94 114 PHE A N 1
ATOM 905 C CA . PHE A 1 114 ? -5.745 12.393 -2.473 1.00 94.94 114 PHE A CA 1
ATOM 906 C C . PHE A 1 114 ? -4.608 13.070 -3.254 1.00 94.94 114 PHE A C 1
ATOM 908 O O . PHE A 1 114 ? -3.483 13.154 -2.762 1.00 94.94 114 PHE A O 1
ATOM 915 N N . PHE A 1 115 ? -4.893 13.495 -4.489 1.00 92.88 115 PHE A N 1
ATOM 916 C CA . PHE A 1 115 ? -3.946 14.170 -5.392 1.00 92.88 115 PHE A CA 1
ATOM 917 C C . PHE A 1 115 ? -2.610 13.433 -5.593 1.00 92.88 115 PHE A C 1
ATOM 919 O O . PHE A 1 115 ? -1.556 14.046 -5.793 1.00 92.88 115 PHE A O 1
ATOM 926 N N . TRP A 1 116 ? -2.630 12.098 -5.571 1.00 92.88 116 TRP A N 1
ATOM 927 C CA . TRP A 1 116 ? -1.449 11.311 -5.923 1.00 92.88 116 TRP A CA 1
ATOM 928 C C . TRP A 1 116 ? -1.024 11.698 -7.355 1.00 92.88 116 TRP A C 1
ATOM 930 O O . TRP A 1 116 ? -1.876 11.746 -8.245 1.00 92.88 116 TRP A O 1
ATOM 940 N N . PRO A 1 117 ? 0.259 12.022 -7.609 1.00 92.19 117 PRO A N 1
ATOM 941 C CA . PRO A 1 117 ? 1.457 11.564 -6.906 1.00 92.19 117 PRO A CA 1
ATOM 942 C C . PRO A 1 117 ? 2.071 12.586 -5.940 1.00 92.19 117 PRO A C 1
ATOM 944 O O . PRO A 1 117 ? 3.202 12.387 -5.490 1.00 92.19 117 PRO A O 1
ATOM 947 N N . LEU A 1 118 ? 1.378 13.685 -5.634 1.00 93.00 118 LEU A N 1
ATOM 948 C CA . LEU A 1 118 ? 1.871 14.665 -4.669 1.00 93.00 118 LEU A CA 1
ATOM 949 C C . LEU A 1 118 ? 1.955 14.037 -3.274 1.00 93.00 118 LEU A C 1
ATOM 951 O O . LEU A 1 118 ? 1.138 13.187 -2.918 1.00 93.00 118 LEU A O 1
ATOM 955 N N . SER A 1 119 ? 2.959 14.457 -2.494 1.00 95.25 119 SER A N 1
ATOM 956 C CA . SER A 1 119 ? 3.024 14.128 -1.064 1.00 95.25 119 SER A CA 1
ATOM 957 C C . SER A 1 119 ? 1.728 14.582 -0.404 1.00 95.25 119 SER A C 1
ATOM 959 O O . SER A 1 119 ? 1.300 15.709 -0.645 1.00 95.25 119 SER A O 1
ATOM 961 N N . PHE A 1 120 ? 1.089 13.710 0.375 1.00 96.94 120 PHE A N 1
ATOM 962 C CA . PHE A 1 120 ? -0.209 14.021 0.959 1.00 96.94 120 PHE A CA 1
ATOM 963 C C . PHE A 1 120 ? -0.147 15.270 1.837 1.00 96.94 120 PHE A C 1
ATOM 965 O O . PHE A 1 120 ? 0.718 15.382 2.706 1.00 96.94 120 PHE A O 1
ATOM 972 N N . GLU A 1 121 ? -1.128 16.147 1.667 1.00 96.12 121 GLU A N 1
ATOM 973 C CA . GLU A 1 121 ? -1.392 17.265 2.560 1.00 96.12 121 GLU A CA 1
ATOM 974 C C . GLU A 1 121 ? -2.811 17.165 3.111 1.00 96.12 121 GLU A C 1
ATOM 976 O O . GLU A 1 121 ? -3.719 16.673 2.444 1.00 96.12 121 GLU A O 1
ATOM 981 N N . SER A 1 122 ? -3.024 17.644 4.337 1.00 92.81 122 SER A N 1
ATOM 982 C CA . SER A 1 122 ? -4.333 17.561 5.001 1.00 92.81 122 SER A CA 1
ATOM 983 C C . SER A 1 122 ? -5.437 18.293 4.231 1.00 92.81 122 SER A C 1
ATOM 985 O O . SER A 1 122 ? -6.591 17.875 4.277 1.00 92.81 122 SER A O 1
ATOM 987 N N . THR A 1 123 ? -5.080 19.323 3.458 1.00 93.06 123 THR A N 1
ATOM 988 C CA . THR A 1 123 ? -5.988 20.049 2.558 1.00 93.06 123 THR A CA 1
ATOM 989 C C . THR A 1 123 ? -6.514 19.199 1.405 1.00 93.06 123 THR A C 1
ATOM 991 O O . THR A 1 123 ? -7.494 19.582 0.782 1.00 93.06 123 THR A O 1
ATOM 994 N N . PHE A 1 124 ? -5.909 18.044 1.117 1.00 95.44 124 PHE A N 1
ATOM 995 C CA . PHE A 1 124 ? -6.398 17.122 0.091 1.00 95.44 124 PHE A CA 1
ATOM 996 C C . PHE A 1 124 ? -7.623 16.336 0.557 1.00 95.44 124 PHE A C 1
ATOM 998 O O . PHE A 1 124 ? -8.347 15.784 -0.273 1.00 95.44 124 PHE A O 1
ATOM 1005 N N . ALA A 1 125 ? -7.852 16.261 1.870 1.00 95.06 125 ALA A N 1
ATOM 1006 C CA . ALA A 1 125 ? -9.041 15.651 2.435 1.00 95.06 125 ALA A CA 1
ATOM 1007 C C . ALA A 1 125 ? -10.200 16.656 2.499 1.00 95.06 125 ALA A C 1
ATOM 1009 O O . ALA A 1 125 ? -10.015 17.848 2.744 1.00 95.06 125 ALA A O 1
ATOM 1010 N N . ALA A 1 126 ? -11.415 16.156 2.296 1.00 94.06 126 ALA A N 1
ATOM 1011 C CA . ALA A 1 126 ? -12.635 16.915 2.490 1.00 94.06 126 ALA A CA 1
ATOM 1012 C C . ALA A 1 126 ? -12.717 17.441 3.932 1.00 94.06 126 ALA A C 1
ATOM 1014 O O . ALA A 1 126 ? -12.358 16.752 4.887 1.00 94.06 126 ALA A O 1
ATOM 1015 N N . ASP A 1 127 ? -13.219 18.666 4.085 1.00 91.94 127 ASP A N 1
ATOM 1016 C CA . ASP A 1 127 ? -13.353 19.309 5.390 1.00 91.94 127 ASP A CA 1
ATOM 1017 C C . ASP A 1 127 ? -14.384 18.575 6.266 1.00 91.94 127 ASP A C 1
ATOM 1019 O O . ASP A 1 127 ? -15.592 18.628 6.022 1.00 91.94 127 ASP A O 1
ATOM 1023 N N . LEU A 1 128 ? -13.891 17.928 7.324 1.00 91.19 128 LEU A N 1
ATOM 1024 C CA . LEU A 1 128 ? -14.687 17.190 8.308 1.00 91.19 128 LEU A CA 1
ATOM 1025 C C . LEU A 1 128 ? -15.248 18.077 9.434 1.00 91.19 128 LEU A C 1
ATOM 1027 O O . LEU A 1 128 ? -15.699 17.562 10.459 1.00 91.19 128 LEU A O 1
ATOM 1031 N N . LYS A 1 129 ? -15.225 19.409 9.278 1.00 91.19 129 LYS A N 1
ATOM 1032 C CA . LYS A 1 129 ? -15.768 20.389 10.238 1.00 91.19 129 LYS A CA 1
ATOM 1033 C C . LYS A 1 129 ? -15.206 20.210 11.650 1.00 91.19 129 LYS A C 1
ATOM 1035 O O . LYS A 1 129 ? -15.933 20.271 12.638 1.00 91.19 129 LYS A O 1
ATOM 1040 N N . GLY A 1 130 ? -13.898 19.967 11.727 1.00 85.94 130 GLY A N 1
ATOM 1041 C CA . GLY A 1 130 ? -13.170 19.772 12.983 1.00 85.94 130 GLY A CA 1
ATOM 1042 C C . GLY A 1 130 ? -13.247 18.360 13.571 1.00 85.94 130 GLY A C 1
ATOM 1043 O O . GLY A 1 130 ? -12.736 18.148 14.667 1.00 85.94 130 GLY A O 1
ATOM 1044 N N . LYS A 1 131 ? -13.855 17.387 12.877 1.00 91.31 131 LYS A N 1
ATOM 1045 C CA . LYS A 1 131 ? -13.821 15.977 13.290 1.00 91.31 131 LYS A CA 1
ATOM 1046 C C . LYS A 1 131 ? -12.564 15.275 12.778 1.00 91.31 131 LYS A C 1
ATOM 1048 O O . LYS A 1 131 ? -12.168 15.455 11.630 1.00 91.31 131 LYS A O 1
ATOM 1053 N N . THR A 1 132 ? -11.991 14.416 13.613 1.00 95.00 132 THR A N 1
ATOM 1054 C CA . THR A 1 132 ? -10.936 13.476 13.217 1.00 95.00 132 THR A CA 1
ATOM 1055 C C . THR A 1 132 ? -11.564 12.286 12.481 1.00 95.00 132 THR A C 1
ATOM 1057 O O . THR A 1 132 ? -12.525 11.710 12.998 1.00 95.00 132 THR A O 1
ATOM 1060 N N . PRO A 1 133 ? -11.059 11.892 11.299 1.00 97.12 133 PRO A N 1
ATOM 1061 C CA . PRO A 1 133 ? -11.521 10.691 10.624 1.00 97.12 133 PRO A CA 1
ATOM 1062 C C . PRO A 1 133 ? -11.148 9.432 11.411 1.00 97.12 133 PRO A C 1
ATOM 1064 O O . PRO A 1 133 ? -10.112 9.336 12.071 1.00 97.12 133 PRO A O 1
ATOM 1067 N N . ASN A 1 134 ? -12.007 8.432 11.294 1.00 98.25 134 ASN A N 1
ATOM 1068 C CA . ASN A 1 134 ? -11.760 7.084 11.766 1.00 98.25 134 ASN A CA 1
ATOM 1069 C C . ASN A 1 134 ? -11.016 6.281 10.693 1.00 98.25 134 ASN A C 1
ATOM 1071 O O . ASN A 1 134 ? -10.009 5.658 10.993 1.00 98.25 134 ASN A O 1
ATOM 1075 N N . ILE A 1 135 ? -11.450 6.333 9.432 1.00 98.44 135 ILE A N 1
ATOM 1076 C CA . ILE A 1 135 ? -10.879 5.507 8.360 1.00 98.44 135 ILE A CA 1
ATOM 1077 C C . ILE A 1 135 ? -10.248 6.376 7.273 1.00 98.44 135 ILE A C 1
ATOM 1079 O O . ILE A 1 135 ? -10.906 7.240 6.697 1.00 98.44 135 ILE A O 1
ATOM 1083 N N . PHE A 1 136 ? -8.991 6.093 6.939 1.00 98.19 136 PHE A N 1
ATOM 1084 C CA . PHE A 1 136 ? -8.306 6.602 5.749 1.00 98.19 136 PHE A CA 1
ATOM 1085 C C . PHE A 1 136 ? -7.932 5.413 4.864 1.00 98.19 136 PHE A C 1
ATOM 1087 O O . PHE A 1 136 ? -7.176 4.548 5.299 1.00 98.19 136 PHE A O 1
ATOM 1094 N N . SER A 1 137 ? -8.463 5.333 3.641 1.00 97.12 137 SER A N 1
ATOM 1095 C CA . SER A 1 137 ? -8.295 4.132 2.802 1.00 97.12 137 SER A CA 1
ATOM 1096 C C . SER A 1 137 ? -8.279 4.392 1.287 1.00 97.12 137 SER A C 1
ATOM 1098 O O . SER A 1 137 ? -8.393 3.436 0.514 1.00 97.12 137 SER A O 1
ATOM 1100 N N . ASN A 1 138 ? -8.122 5.647 0.842 1.00 95.88 138 ASN A N 1
ATOM 1101 C CA . ASN A 1 138 ? -7.960 6.032 -0.571 1.00 95.88 138 ASN A CA 1
ATOM 1102 C C . ASN A 1 138 ? -6.475 6.151 -0.969 1.00 95.88 138 ASN A C 1
ATOM 1104 O O . ASN A 1 138 ? -5.585 6.170 -0.121 1.00 95.88 138 ASN A O 1
ATOM 1108 N N . HIS A 1 139 ? -6.187 6.201 -2.277 1.00 95.62 139 HIS A N 1
ATOM 1109 C CA . HIS A 1 139 ? -4.807 6.350 -2.762 1.00 95.62 139 HIS A CA 1
ATOM 1110 C C . HIS A 1 139 ? -4.230 7.710 -2.358 1.00 95.62 139 HIS A C 1
ATOM 1112 O O . HIS A 1 139 ? -4.853 8.737 -2.600 1.00 95.62 139 HIS A O 1
ATOM 1118 N N . ALA A 1 140 ? -3.034 7.705 -1.784 1.00 96.88 140 ALA A N 1
ATOM 1119 C CA . ALA A 1 140 ? -2.264 8.879 -1.392 1.00 96.88 140 ALA A CA 1
ATOM 1120 C C . ALA A 1 140 ? -0.778 8.530 -1.441 1.00 96.88 140 ALA A C 1
ATOM 1122 O O . ALA A 1 140 ? -0.424 7.351 -1.470 1.00 96.88 140 ALA A O 1
ATOM 1123 N N . ARG A 1 141 ? 0.088 9.544 -1.425 1.00 97.12 141 ARG A N 1
ATOM 1124 C CA . ARG A 1 141 ? 1.519 9.352 -1.185 1.00 97.12 141 ARG A CA 1
ATOM 1125 C C . ARG A 1 141 ? 1.831 9.674 0.271 1.00 97.12 141 ARG A C 1
ATOM 1127 O O . ARG A 1 141 ? 1.361 10.689 0.780 1.00 97.12 141 ARG A O 1
ATOM 1134 N N . TRP A 1 142 ? 2.597 8.814 0.933 1.00 97.88 142 TRP A N 1
ATOM 1135 C CA . TRP A 1 142 ? 2.906 8.943 2.356 1.00 97.88 142 TRP A CA 1
ATOM 1136 C C . TRP A 1 142 ? 3.476 10.316 2.712 1.00 97.88 142 TRP A C 1
ATOM 1138 O O . TRP A 1 142 ? 4.460 10.765 2.127 1.00 97.88 142 TRP A O 1
ATOM 1148 N N . ASN A 1 143 ? 2.885 10.928 3.733 1.00 97.44 143 ASN A N 1
ATOM 1149 C CA . ASN A 1 143 ? 3.438 12.069 4.445 1.00 97.44 143 ASN A CA 1
ATOM 1150 C C . ASN A 1 143 ? 3.208 11.828 5.936 1.00 97.44 143 ASN A C 1
ATOM 1152 O O . ASN A 1 143 ? 2.091 11.999 6.429 1.00 97.44 143 ASN A O 1
ATOM 1156 N N . ARG A 1 144 ? 4.260 11.413 6.655 1.00 96.12 144 ARG A N 1
ATOM 1157 C CA . ARG A 1 144 ? 4.159 11.034 8.073 1.00 96.12 144 ARG A CA 1
ATOM 1158 C C . ARG A 1 144 ? 3.527 12.135 8.912 1.00 96.12 144 ARG A C 1
ATOM 1160 O O . ARG A 1 144 ? 2.654 11.840 9.721 1.00 96.12 144 ARG A O 1
ATOM 1167 N N . LYS A 1 145 ? 3.942 13.388 8.714 1.00 96.44 145 LYS A N 1
ATOM 1168 C CA . LYS A 1 145 ? 3.453 14.521 9.500 1.00 96.44 145 LYS A CA 1
ATOM 1169 C C . LYS A 1 145 ? 1.969 14.767 9.228 1.00 96.44 145 LYS A C 1
ATOM 1171 O O . LYS A 1 145 ? 1.161 14.605 10.138 1.00 96.44 145 LYS A O 1
ATOM 1176 N N . SER A 1 146 ? 1.614 15.069 7.978 1.00 97.19 146 SER A N 1
ATOM 1177 C CA . SER A 1 146 ? 0.246 15.457 7.610 1.00 97.19 146 SER A CA 1
ATOM 1178 C C . SER A 1 146 ? -0.767 14.335 7.879 1.00 97.19 146 SER A C 1
ATOM 1180 O O . SER A 1 146 ? -1.885 14.603 8.313 1.00 97.19 146 SER A O 1
ATOM 1182 N N . MET A 1 147 ? -0.381 13.067 7.692 1.00 97.88 147 MET A N 1
ATOM 1183 C CA . MET A 1 147 ? -1.258 11.925 7.979 1.00 97.88 147 MET A CA 1
ATOM 1184 C C . MET A 1 147 ? -1.400 11.627 9.479 1.00 97.88 147 MET A C 1
ATOM 1186 O O . MET A 1 147 ? -2.497 11.294 9.924 1.00 97.88 147 MET A O 1
ATOM 1190 N N . THR A 1 148 ? -0.333 11.775 10.273 1.00 96.44 148 THR A N 1
ATOM 1191 C CA . THR A 1 148 ? -0.411 11.615 11.740 1.00 96.44 148 THR A CA 1
ATOM 1192 C C . THR A 1 148 ? -1.270 12.708 12.366 1.00 96.44 148 THR A C 1
ATOM 1194 O O . THR A 1 148 ? -2.117 12.416 13.208 1.00 96.44 148 THR A O 1
ATOM 1197 N N . GLU A 1 149 ? -1.098 13.956 11.925 1.00 95.81 149 GLU A N 1
ATOM 1198 C CA . GLU A 1 149 ? -1.910 15.088 12.380 1.00 95.81 149 GLU A CA 1
ATOM 1199 C C . GLU A 1 149 ? -3.389 14.906 12.016 1.00 95.81 149 GLU A C 1
ATOM 1201 O O . GLU A 1 149 ? -4.254 15.140 12.859 1.00 95.81 149 GLU A O 1
ATOM 1206 N N . LEU A 1 150 ? -3.687 14.428 10.800 1.00 96.44 150 LEU A N 1
ATOM 1207 C CA . LEU A 1 150 ? -5.060 14.175 10.364 1.00 96.44 150 LEU A CA 1
ATOM 1208 C C . LEU A 1 150 ? -5.744 13.082 11.193 1.00 96.44 150 LEU A C 1
ATOM 1210 O O . LEU A 1 150 ? -6.886 13.262 11.601 1.00 96.44 150 LEU A O 1
ATOM 1214 N N . MET A 1 151 ? -5.076 11.947 11.413 1.00 96.81 151 MET A N 1
ATOM 1215 C CA . MET A 1 151 ? -5.692 10.760 12.023 1.00 96.81 151 MET A CA 1
ATOM 1216 C C . MET A 1 151 ? -5.704 10.779 13.554 1.00 96.81 151 MET A C 1
ATOM 1218 O O . MET A 1 151 ? -6.482 10.055 14.178 1.00 96.81 151 MET A O 1
ATOM 1222 N N . GLY A 1 152 ? -4.849 11.597 14.166 1.00 94.31 152 GLY A N 1
ATOM 1223 C CA . GLY A 1 152 ? -4.700 11.674 15.612 1.00 94.31 152 GLY A CA 1
ATOM 1224 C C . GLY A 1 152 ? -3.903 10.508 16.224 1.00 94.31 152 GLY A C 1
ATOM 1225 O O . GLY A 1 152 ? -3.565 9.529 15.556 1.00 94.31 152 GLY A O 1
ATOM 1226 N N . PRO A 1 153 ? -3.592 10.592 17.530 1.00 91.62 153 PRO A N 1
ATOM 1227 C CA . PRO A 1 153 ? -2.615 9.719 18.194 1.00 91.62 153 PRO A CA 1
ATOM 1228 C C . PRO A 1 153 ? -3.071 8.266 18.397 1.00 91.62 153 PRO A C 1
ATOM 1230 O O . PRO A 1 153 ? -2.249 7.408 18.702 1.00 91.62 153 PRO A O 1
ATOM 1233 N N . ASN A 1 154 ? -4.368 7.979 18.253 1.00 89.06 154 ASN A N 1
ATOM 1234 C CA . ASN A 1 154 ? -4.935 6.649 18.504 1.00 89.06 154 ASN A CA 1
ATOM 1235 C C . ASN A 1 154 ? -5.052 5.786 17.241 1.00 89.06 154 ASN A C 1
ATOM 1237 O O . ASN A 1 154 ? -5.524 4.650 17.325 1.00 89.06 154 ASN A O 1
ATOM 1241 N N . ALA A 1 155 ? -4.679 6.325 16.079 1.00 97.00 155 ALA A N 1
ATOM 1242 C CA . ALA A 1 155 ? -4.827 5.623 14.819 1.00 97.00 155 ALA A CA 1
ATOM 1243 C C . ALA A 1 155 ? -3.767 4.531 14.637 1.00 97.00 155 ALA A C 1
ATOM 1245 O O . ALA A 1 155 ? -2.585 4.726 14.917 1.00 97.00 155 ALA A O 1
ATOM 1246 N N . VAL A 1 156 ? -4.202 3.378 14.132 1.00 97.81 156 VAL A N 1
ATOM 1247 C CA . VAL A 1 156 ? -3.325 2.282 13.716 1.00 97.81 156 VAL A CA 1
ATOM 1248 C C . VAL A 1 156 ? -2.982 2.464 12.243 1.00 97.81 156 VAL A C 1
ATOM 1250 O O . VAL A 1 156 ? -3.869 2.605 11.401 1.00 97.81 156 VAL A O 1
ATOM 1253 N N . PHE A 1 157 ? -1.690 2.459 11.930 1.00 98.62 157 PHE A N 1
ATOM 1254 C CA . PHE A 1 157 ? -1.182 2.698 10.585 1.00 98.62 157 PHE A CA 1
ATOM 1255 C C . PHE A 1 157 ? -0.810 1.366 9.949 1.00 98.62 157 PHE A C 1
ATOM 1257 O O . PHE A 1 157 ? 0.007 0.606 10.470 1.00 98.62 157 PHE A O 1
ATOM 1264 N N . ILE A 1 158 ? -1.422 1.078 8.810 1.00 98.75 158 ILE A N 1
ATOM 1265 C CA . ILE A 1 158 ? -1.219 -0.157 8.069 1.00 98.75 158 ILE A CA 1
ATOM 1266 C C . ILE A 1 158 ? -0.948 0.146 6.600 1.00 98.75 158 ILE A C 1
ATOM 1268 O O . ILE A 1 158 ? -1.397 1.144 6.036 1.00 98.75 158 ILE A O 1
ATOM 1272 N N . THR A 1 159 ? -0.205 -0.740 5.956 1.00 98.81 159 THR A N 1
ATOM 1273 C CA . THR A 1 159 ? -0.016 -0.726 4.504 1.00 98.81 159 THR A CA 1
ATOM 1274 C C . THR A 1 159 ? 0.089 -2.160 3.997 1.00 98.81 159 THR A C 1
ATOM 1276 O O . THR A 1 159 ? 0.034 -3.112 4.776 1.00 98.81 159 THR A O 1
ATOM 1279 N N . ILE A 1 160 ? 0.190 -2.337 2.687 1.00 98.81 160 ILE A N 1
ATOM 1280 C CA . ILE A 1 160 ? 0.320 -3.641 2.044 1.00 98.81 160 ILE A CA 1
ATOM 1281 C C . ILE A 1 160 ? 1.430 -3.579 1.006 1.00 98.81 160 ILE A C 1
ATOM 1283 O O . ILE A 1 160 ? 1.593 -2.570 0.326 1.00 98.81 160 ILE A O 1
ATOM 1287 N N . LEU A 1 161 ? 2.180 -4.662 0.868 1.00 98.81 161 LEU A N 1
ATOM 1288 C CA . LEU A 1 161 ? 3.186 -4.843 -0.165 1.00 98.81 161 LEU A CA 1
ATOM 1289 C C . LEU A 1 161 ? 2.892 -6.100 -0.978 1.00 98.81 161 LEU A C 1
ATOM 1291 O O . LEU A 1 161 ? 2.090 -6.955 -0.604 1.00 98.81 161 LEU A O 1
ATOM 1295 N N . ARG A 1 162 ? 3.566 -6.203 -2.113 1.00 98.31 162 ARG A N 1
ATOM 1296 C CA . ARG A 1 162 ? 3.581 -7.367 -2.990 1.00 98.31 162 ARG A CA 1
ATOM 1297 C C . ARG A 1 162 ? 4.993 -7.574 -3.510 1.00 98.31 162 ARG A C 1
ATOM 1299 O O . ARG A 1 162 ? 5.756 -6.613 -3.637 1.00 98.31 162 ARG A O 1
ATOM 1306 N N . ASN A 1 163 ? 5.334 -8.811 -3.853 1.00 98.06 163 ASN A N 1
ATOM 1307 C CA . ASN A 1 163 ? 6.605 -9.137 -4.474 1.00 98.06 163 ASN A CA 1
ATOM 1308 C C . ASN A 1 163 ? 6.850 -8.199 -5.671 1.00 98.06 163 ASN A C 1
ATOM 1310 O O . ASN A 1 163 ? 6.020 -8.174 -6.590 1.00 98.06 163 ASN A O 1
ATOM 1314 N N . PRO A 1 164 ? 7.970 -7.455 -5.703 1.00 97.88 164 PRO A N 1
ATOM 1315 C CA . PRO A 1 164 ? 8.175 -6.406 -6.700 1.00 97.88 164 PRO A CA 1
ATOM 1316 C C . PRO A 1 164 ? 8.140 -6.894 -8.149 1.00 97.88 164 PRO A C 1
ATOM 1318 O O . PRO A 1 164 ? 7.746 -6.138 -9.026 1.00 97.88 164 PRO A O 1
ATOM 1321 N N . VAL A 1 165 ? 8.469 -8.163 -8.425 1.00 96.94 165 VAL A N 1
ATOM 1322 C CA . VAL A 1 165 ? 8.364 -8.717 -9.786 1.00 96.94 165 VAL A CA 1
ATOM 1323 C C . VAL A 1 165 ? 6.902 -8.829 -10.218 1.00 96.94 165 VAL A C 1
ATOM 1325 O O . VAL A 1 165 ? 6.519 -8.333 -11.278 1.00 96.94 165 VAL A O 1
ATOM 1328 N N . SER A 1 166 ? 6.073 -9.441 -9.372 1.00 95.25 166 SER A N 1
ATOM 1329 C CA . SER A 1 166 ? 4.642 -9.628 -9.641 1.00 95.25 166 SER A CA 1
ATOM 1330 C C . SER A 1 166 ? 3.865 -8.312 -9.587 1.00 95.25 166 SER A C 1
ATOM 1332 O O . SER A 1 166 ? 2.897 -8.119 -10.323 1.00 95.25 166 SER A O 1
ATOM 1334 N N . GLN A 1 167 ? 4.273 -7.400 -8.704 1.00 96.50 167 GLN A N 1
ATOM 1335 C CA . GLN A 1 167 ? 3.700 -6.064 -8.600 1.00 96.50 167 GLN A CA 1
ATOM 1336 C C . GLN A 1 167 ? 4.015 -5.234 -9.846 1.00 96.50 167 GLN A C 1
ATOM 1338 O O . GLN A 1 167 ? 3.101 -4.622 -10.401 1.00 96.50 167 GLN A O 1
ATOM 1343 N N . PHE A 1 168 ? 5.262 -5.263 -10.323 1.00 96.75 168 PHE A N 1
ATOM 1344 C CA . PHE A 1 168 ? 5.672 -4.502 -11.498 1.00 96.75 168 PHE A CA 1
ATOM 1345 C C . PHE A 1 168 ? 4.949 -4.980 -12.755 1.00 96.75 168 PHE A C 1
ATOM 1347 O O . PHE A 1 168 ? 4.398 -4.162 -13.484 1.00 96.75 168 PHE A O 1
ATOM 1354 N N . GLU A 1 169 ? 4.881 -6.296 -12.987 1.00 95.06 169 GLU A N 1
ATOM 1355 C CA . GLU A 1 169 ? 4.116 -6.857 -14.110 1.00 95.06 169 GLU A CA 1
ATOM 1356 C C . GLU A 1 169 ? 2.647 -6.422 -14.051 1.00 95.06 169 GLU A C 1
ATOM 1358 O O . GLU A 1 169 ? 2.084 -5.975 -15.053 1.00 95.06 169 GLU A O 1
ATOM 1363 N N . SER A 1 170 ? 2.042 -6.473 -12.862 1.00 93.50 170 SER A N 1
ATOM 1364 C CA . SER A 1 170 ? 0.648 -6.083 -12.682 1.00 93.50 170 SER A CA 1
ATOM 1365 C C . SER A 1 170 ? 0.418 -4.594 -12.923 1.00 93.50 170 SER A C 1
ATOM 1367 O O . SER A 1 170 ? -0.632 -4.229 -13.452 1.00 93.50 170 SER A O 1
ATOM 1369 N N . THR A 1 171 ? 1.371 -3.747 -12.539 1.00 93.88 171 THR A N 1
ATOM 1370 C CA . THR A 1 171 ? 1.356 -2.303 -12.803 1.00 93.88 171 THR A CA 1
ATOM 1371 C C . THR A 1 171 ? 1.515 -2.027 -14.284 1.00 93.88 171 THR A C 1
ATOM 1373 O O . THR A 1 171 ? 0.710 -1.291 -14.846 1.00 93.88 171 THR A O 1
ATOM 1376 N N . PHE A 1 172 ? 2.490 -2.665 -14.926 1.00 93.19 172 PHE A N 1
ATOM 1377 C CA . PHE A 1 172 ? 2.777 -2.483 -16.341 1.00 93.19 172 PHE A CA 1
ATOM 1378 C C . PHE A 1 172 ? 1.590 -2.845 -17.230 1.00 93.19 172 PHE A C 1
ATOM 1380 O O . PHE A 1 172 ? 1.262 -2.107 -18.156 1.00 93.19 172 PHE A O 1
ATOM 1387 N N . SER A 1 173 ? 0.921 -3.951 -16.907 1.00 91.19 173 SER A N 1
ATOM 1388 C CA . SER A 1 173 ? -0.298 -4.380 -17.587 1.00 91.19 173 SER A CA 1
ATOM 1389 C C . SER A 1 173 ? -1.475 -3.444 -17.298 1.00 91.19 173 SER A C 1
ATOM 1391 O O . SER A 1 173 ? -2.090 -2.945 -18.232 1.00 91.19 173 SER A O 1
ATOM 1393 N N . TYR A 1 174 ? -1.778 -3.170 -16.025 1.00 89.88 174 TYR A N 1
ATOM 1394 C CA . TYR A 1 174 ? -2.983 -2.421 -15.650 1.00 89.88 174 TYR A CA 1
ATOM 1395 C C . TYR A 1 174 ? -2.951 -0.947 -16.058 1.00 89.88 174 TYR A C 1
ATOM 1397 O O . TYR A 1 174 ? -3.989 -0.390 -16.384 1.00 89.88 174 TYR A O 1
ATOM 1405 N N . MET A 1 175 ? -1.777 -0.314 -16.009 1.00 89.31 175 MET A N 1
ATOM 1406 C CA . MET A 1 175 ? -1.603 1.079 -16.433 1.00 89.31 175 MET A CA 1
ATOM 1407 C C . MET A 1 175 ? -1.369 1.204 -17.943 1.00 89.31 175 MET A C 1
ATOM 1409 O O . MET A 1 175 ? -1.048 2.290 -18.416 1.00 89.31 175 MET A O 1
ATOM 1413 N N . GLU A 1 176 ? -1.467 0.093 -18.683 1.00 89.94 176 GLU A N 1
ATOM 1414 C CA . GLU A 1 176 ? -1.303 0.035 -20.137 1.00 89.94 176 GLU A CA 1
ATOM 1415 C C . GLU A 1 176 ? 0.010 0.678 -20.613 1.00 89.94 176 GLU A C 1
ATOM 1417 O O . GLU A 1 176 ? 0.087 1.309 -21.669 1.00 89.94 176 GLU A O 1
ATOM 1422 N N . PHE A 1 177 ? 1.097 0.488 -19.852 1.00 89.88 177 PHE A N 1
ATOM 1423 C CA . PHE A 1 177 ? 2.377 1.126 -20.170 1.00 89.88 177 PHE A CA 1
ATOM 1424 C C . PHE A 1 177 ? 2.944 0.677 -21.514 1.00 89.88 177 PHE A C 1
ATOM 1426 O O . PHE A 1 177 ? 3.642 1.448 -22.159 1.00 89.88 177 PHE A O 1
ATOM 1433 N N . ALA A 1 178 ? 2.590 -0.516 -21.997 1.00 89.75 178 ALA A N 1
ATOM 1434 C CA . ALA A 1 178 ? 2.911 -0.918 -23.363 1.00 89.75 178 ALA A CA 1
ATOM 1435 C C . ALA A 1 178 ? 2.379 0.082 -24.407 1.00 89.75 178 ALA A C 1
ATOM 1437 O O . ALA A 1 178 ? 3.086 0.396 -25.361 1.00 89.75 178 ALA A O 1
ATOM 1438 N N . GLN A 1 179 ? 1.156 0.589 -24.226 1.00 88.56 179 GLN A N 1
ATOM 1439 C CA . GLN A 1 179 ? 0.556 1.587 -25.109 1.00 88.56 179 GLN A CA 1
ATOM 1440 C C . GLN A 1 179 ? 1.194 2.955 -24.907 1.00 88.56 179 GLN A C 1
ATOM 1442 O O . GLN A 1 179 ? 1.636 3.563 -25.880 1.00 88.56 179 GLN A O 1
ATOM 1447 N N . LEU A 1 180 ? 1.305 3.398 -23.651 1.00 85.50 180 LEU A N 1
ATOM 1448 C CA . LEU A 1 180 ? 1.887 4.697 -23.310 1.00 85.50 180 LEU A CA 1
ATOM 1449 C C . LEU A 1 180 ? 3.319 4.853 -23.846 1.00 85.50 180 LEU A C 1
ATOM 1451 O O . LEU A 1 180 ? 3.710 5.931 -24.279 1.00 85.50 180 LEU A O 1
ATOM 1455 N N . LEU A 1 181 ? 4.092 3.766 -23.833 1.00 86.12 181 LEU A N 1
ATOM 1456 C CA . LEU A 1 181 ? 5.488 3.734 -24.266 1.00 86.12 181 LEU A CA 1
ATOM 1457 C C . LEU A 1 181 ? 5.666 3.419 -25.759 1.00 86.12 181 LEU A C 1
ATOM 1459 O O . LEU A 1 181 ? 6.799 3.252 -26.208 1.00 86.12 181 LEU A O 1
ATOM 1463 N N . GLY A 1 182 ? 4.581 3.283 -26.530 1.00 88.00 182 GLY A N 1
ATOM 1464 C CA . GLY A 1 182 ? 4.657 2.938 -27.954 1.00 88.00 182 GLY A CA 1
ATOM 1465 C C . GLY A 1 182 ? 5.243 1.545 -28.224 1.00 88.00 182 GLY A C 1
ATOM 1466 O O . GLY A 1 182 ? 5.840 1.307 -29.270 1.00 88.00 182 GLY A O 1
ATOM 1467 N N . MET A 1 183 ? 5.091 0.610 -27.284 1.00 88.94 183 MET A N 1
ATOM 1468 C CA . MET A 1 183 ? 5.662 -0.742 -27.331 1.00 88.94 183 MET A CA 1
ATOM 1469 C C . MET A 1 183 ? 4.661 -1.814 -27.785 1.00 88.94 183 MET A C 1
ATOM 1471 O O . MET A 1 183 ? 4.962 -3.005 -27.707 1.00 88.94 183 MET A O 1
ATOM 1475 N N . THR A 1 184 ? 3.480 -1.430 -28.274 1.00 86.69 184 THR A N 1
ATOM 1476 C CA . THR A 1 184 ? 2.394 -2.356 -28.656 1.00 86.69 184 THR A CA 1
ATOM 1477 C C . THR A 1 184 ? 2.746 -3.279 -29.822 1.00 86.69 184 THR A C 1
ATOM 1479 O O . THR A 1 184 ? 2.163 -4.351 -29.945 1.00 86.69 184 THR A O 1
ATOM 1482 N N . ALA A 1 185 ? 3.727 -2.908 -30.651 1.00 89.75 185 ALA A N 1
ATOM 1483 C CA . ALA A 1 185 ? 4.246 -3.765 -31.718 1.00 89.75 185 ALA A CA 1
ATOM 1484 C C . ALA A 1 185 ? 5.103 -4.938 -31.196 1.00 89.75 185 ALA A C 1
ATOM 1486 O O . ALA A 1 185 ? 5.367 -5.891 -31.932 1.00 89.75 185 ALA A O 1
ATOM 1487 N N . SER A 1 186 ? 5.560 -4.886 -29.939 1.00 87.50 186 SER A N 1
ATOM 1488 C CA . SER A 1 186 ? 6.343 -5.964 -29.337 1.00 87.50 186 SER A CA 1
ATOM 1489 C C . SER A 1 186 ? 5.455 -7.131 -28.917 1.00 87.50 186 SER A C 1
ATOM 1491 O O . SER A 1 186 ? 4.426 -6.951 -28.273 1.00 87.50 186 SER A O 1
ATOM 1493 N N . LYS A 1 187 ? 5.917 -8.360 -29.182 1.00 87.38 187 LYS A N 1
ATOM 1494 C CA . LYS A 1 187 ? 5.293 -9.582 -28.646 1.00 87.38 187 LYS A CA 1
ATOM 1495 C C . LYS A 1 187 ? 5.398 -9.680 -27.122 1.00 87.38 187 LYS A C 1
ATOM 1497 O O . LYS A 1 187 ? 4.593 -10.363 -26.501 1.00 87.38 187 LYS A O 1
ATOM 1502 N N . ASN A 1 188 ? 6.402 -9.036 -26.525 1.00 90.62 188 ASN A N 1
ATOM 1503 C CA . ASN A 1 188 ? 6.567 -8.956 -25.077 1.00 90.62 188 ASN A CA 1
ATOM 1504 C C . ASN A 1 188 ? 7.002 -7.535 -24.684 1.00 90.62 188 ASN A C 1
ATOM 1506 O O . ASN A 1 188 ? 8.194 -7.288 -24.475 1.00 90.62 188 ASN A O 1
ATOM 1510 N N . PRO A 1 189 ? 6.049 -6.591 -24.585 1.00 92.19 189 PRO A N 1
ATOM 1511 C CA . PRO A 1 189 ? 6.346 -5.194 -24.277 1.00 92.19 189 PRO A CA 1
ATOM 1512 C C . PRO A 1 189 ? 7.068 -5.008 -22.936 1.00 92.19 189 PRO A C 1
ATOM 1514 O O . PRO A 1 189 ? 7.942 -4.154 -22.823 1.00 92.19 189 PRO A O 1
ATOM 1517 N N . LEU A 1 190 ? 6.767 -5.851 -21.939 1.00 93.06 190 LEU A N 1
ATOM 1518 C CA . LEU A 1 190 ? 7.457 -5.831 -20.649 1.00 93.06 190 LEU A CA 1
ATOM 1519 C C . LEU A 1 190 ? 8.947 -6.165 -20.814 1.00 93.06 190 LEU A C 1
ATOM 1521 O O . LEU A 1 190 ? 9.798 -5.446 -20.302 1.00 93.06 190 LEU A O 1
ATOM 1525 N N . ALA A 1 191 ? 9.283 -7.224 -21.555 1.00 93.81 191 ALA A N 1
ATOM 1526 C CA . ALA A 1 191 ? 10.680 -7.554 -21.838 1.00 93.81 191 ALA A CA 1
ATOM 1527 C C . ALA A 1 191 ? 11.373 -6.456 -22.661 1.00 93.81 191 ALA A C 1
ATOM 1529 O O . ALA A 1 191 ? 12.533 -6.145 -22.397 1.00 93.81 191 ALA A O 1
ATOM 1530 N N . THR A 1 192 ? 10.660 -5.844 -23.613 1.00 93.56 192 THR A N 1
ATOM 1531 C CA . THR A 1 192 ? 11.164 -4.718 -24.413 1.00 93.56 192 THR A CA 1
ATOM 1532 C C . THR A 1 192 ? 11.519 -3.512 -23.549 1.00 93.56 192 THR A C 1
ATOM 1534 O O . THR A 1 192 ? 12.587 -2.938 -23.744 1.00 93.56 192 THR A O 1
ATOM 1537 N N . PHE A 1 193 ? 10.698 -3.173 -22.552 1.00 93.56 193 PHE A N 1
ATOM 1538 C CA . PHE A 1 193 ? 11.021 -2.118 -21.587 1.00 93.56 193 PHE A CA 1
ATOM 1539 C C . PHE A 1 193 ? 12.360 -2.374 -20.876 1.00 93.56 193 PHE A C 1
ATOM 1541 O O . PHE A 1 193 ? 13.171 -1.464 -20.727 1.00 93.56 193 PHE A O 1
ATOM 1548 N N . PHE A 1 194 ? 12.640 -3.627 -20.506 1.00 95.06 194 PHE A N 1
ATOM 1549 C CA . PHE A 1 194 ? 13.878 -4.016 -19.823 1.00 95.06 194 PHE A CA 1
ATOM 1550 C C . PHE A 1 194 ? 15.099 -4.206 -20.738 1.00 95.06 194 PHE A C 1
ATOM 1552 O O . PHE A 1 194 ? 16.144 -4.650 -20.258 1.00 95.06 194 PHE A O 1
ATOM 1559 N N . VAL A 1 195 ? 15.008 -3.863 -22.028 1.00 93.94 195 VAL A N 1
ATOM 1560 C CA . VAL A 1 195 ? 16.191 -3.748 -22.899 1.00 93.94 195 VAL A CA 1
ATOM 1561 C C . VAL A 1 195 ? 17.002 -2.505 -22.526 1.00 93.94 195 VAL A C 1
ATOM 1563 O O . VAL A 1 195 ? 18.218 -2.596 -22.389 1.00 93.94 195 VAL A O 1
ATOM 1566 N N . ASP A 1 196 ? 16.329 -1.369 -22.322 1.00 91.69 196 ASP A N 1
ATOM 1567 C CA . ASP A 1 196 ? 16.943 -0.101 -21.908 1.00 91.69 196 ASP A CA 1
ATOM 1568 C C . ASP A 1 196 ? 15.918 0.765 -21.137 1.00 91.69 196 ASP A C 1
ATOM 1570 O O . ASP A 1 196 ? 15.334 1.714 -21.684 1.00 91.69 196 ASP A O 1
ATOM 1574 N N . PRO A 1 197 ? 15.629 0.415 -19.868 1.00 91.81 197 PRO A N 1
ATOM 1575 C CA . PRO A 1 197 ? 14.571 1.064 -19.096 1.00 91.81 197 PRO A CA 1
ATOM 1576 C C . PRO A 1 197 ? 14.903 2.525 -18.758 1.00 91.81 197 PRO A C 1
ATOM 1578 O O . PRO A 1 197 ? 14.007 3.367 -18.718 1.00 91.81 197 PRO A O 1
ATOM 1581 N N . THR A 1 198 ? 16.185 2.855 -18.567 1.00 89.19 198 THR A N 1
ATOM 1582 C CA . THR A 1 198 ? 16.635 4.221 -18.255 1.00 89.19 198 THR A CA 1
ATOM 1583 C C . THR A 1 198 ? 16.355 5.172 -19.412 1.00 89.19 198 THR A C 1
ATOM 1585 O O . THR A 1 198 ? 15.721 6.206 -19.217 1.00 89.19 198 THR A O 1
ATOM 1588 N N . ASN A 1 199 ? 16.782 4.811 -20.621 1.00 87.12 199 ASN A N 1
ATOM 1589 C CA . ASN A 1 199 ? 16.584 5.644 -21.804 1.00 87.12 199 ASN A CA 1
ATOM 1590 C C . ASN A 1 199 ? 15.106 5.724 -22.202 1.00 87.12 199 ASN A C 1
ATOM 1592 O O . ASN A 1 199 ? 14.622 6.777 -22.607 1.00 87.12 199 ASN A O 1
ATOM 1596 N N . THR A 1 200 ? 14.363 4.624 -22.040 1.00 85.44 200 THR A N 1
ATOM 1597 C CA . THR A 1 200 ? 12.913 4.608 -22.277 1.00 85.44 200 THR A CA 1
ATOM 1598 C C . THR A 1 200 ? 12.196 5.648 -21.415 1.00 85.44 20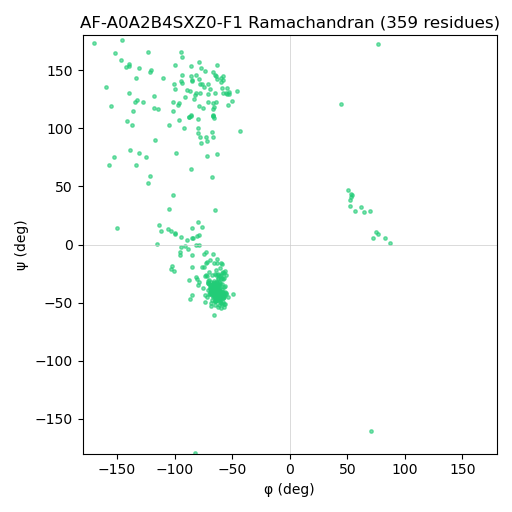0 THR A C 1
ATOM 1600 O O . THR A 1 200 ? 11.354 6.386 -21.923 1.00 85.44 200 THR A O 1
ATOM 1603 N N . LEU A 1 201 ? 12.539 5.737 -20.126 1.00 83.06 201 LEU A N 1
ATOM 1604 C CA . LEU A 1 201 ? 11.961 6.744 -19.236 1.00 83.06 201 LEU A CA 1
ATOM 1605 C C . LEU A 1 201 ? 12.461 8.160 -19.536 1.00 83.06 201 LEU A C 1
ATOM 1607 O O . LEU A 1 201 ? 11.657 9.087 -19.488 1.00 83.06 201 LEU A O 1
ATOM 1611 N N . ALA A 1 202 ? 13.744 8.329 -19.869 1.00 80.19 202 ALA A N 1
ATOM 1612 C CA . ALA A 1 202 ? 14.319 9.635 -20.201 1.00 80.19 202 ALA A CA 1
ATOM 1613 C C . ALA A 1 202 ? 13.608 10.287 -21.402 1.00 80.19 202 ALA A C 1
ATOM 1615 O O . ALA A 1 202 ? 13.204 11.445 -21.345 1.00 80.19 202 ALA A O 1
ATOM 1616 N N . LYS A 1 203 ? 13.321 9.503 -22.448 1.00 75.44 203 LYS A N 1
ATOM 1617 C CA . LYS A 1 203 ? 12.573 9.982 -23.623 1.00 75.44 203 LYS A CA 1
ATOM 1618 C C . LYS A 1 203 ? 11.172 10.494 -23.284 1.00 75.44 203 LYS A C 1
ATOM 1620 O O . LYS A 1 203 ? 10.666 11.371 -23.972 1.00 75.44 203 LYS A O 1
ATOM 1625 N N . LEU A 1 204 ? 10.529 9.955 -22.245 1.00 72.00 204 LEU A N 1
ATOM 1626 C CA . LEU A 1 204 ? 9.221 10.435 -21.794 1.00 72.00 204 LEU A CA 1
ATOM 1627 C C . LEU A 1 204 ? 9.313 11.699 -20.944 1.00 72.00 204 LEU A C 1
ATOM 1629 O O . LEU A 1 204 ? 8.409 12.529 -21.005 1.00 72.00 204 LEU A O 1
ATOM 1633 N N . SER A 1 205 ? 10.369 11.844 -20.138 1.00 63.09 205 SER A N 1
ATOM 1634 C CA . SER A 1 205 ? 10.599 13.091 -19.406 1.00 63.09 205 SER A CA 1
ATOM 1635 C C . SER A 1 205 ? 10.910 14.244 -20.355 1.00 63.09 205 SER A C 1
ATOM 1637 O O . SER A 1 205 ? 10.473 15.356 -20.093 1.00 63.09 205 SER A O 1
ATOM 1639 N N . ASP A 1 206 ? 11.546 13.990 -21.496 1.00 57.78 206 ASP A N 1
ATOM 1640 C CA . ASP A 1 206 ? 11.822 15.032 -22.494 1.00 57.78 206 ASP A CA 1
ATOM 1641 C C . ASP A 1 206 ? 10.548 15.477 -23.241 1.00 57.78 206 ASP A C 1
ATOM 1643 O O . ASP A 1 206 ? 10.417 16.630 -23.639 1.00 57.78 206 ASP A O 1
ATOM 1647 N N . LEU A 1 207 ? 9.541 14.599 -23.350 1.00 53.56 207 LEU A N 1
ATOM 1648 C CA . LEU A 1 207 ? 8.207 14.946 -23.865 1.00 53.56 207 LEU A CA 1
ATOM 1649 C C . LEU A 1 207 ? 7.366 15.760 -22.860 1.00 53.56 207 LEU A C 1
ATOM 1651 O O . LEU A 1 207 ? 6.296 16.260 -23.212 1.00 53.56 207 LEU A O 1
ATOM 1655 N N . SER A 1 208 ? 7.835 15.917 -21.615 1.00 50.53 208 SER A N 1
ATOM 1656 C CA . SER A 1 208 ? 7.120 16.646 -20.559 1.00 50.53 208 SER A CA 1
ATOM 1657 C C . SER A 1 208 ? 7.108 18.170 -20.730 1.00 50.53 208 SER A C 1
ATOM 1659 O O . SER A 1 208 ? 6.343 18.840 -20.033 1.00 50.53 208 SER A O 1
ATOM 1661 N N . GLU A 1 209 ? 7.831 18.718 -21.715 1.00 45.94 209 GLU A N 1
ATOM 1662 C CA . GLU A 1 209 ? 7.677 20.119 -22.140 1.00 45.94 209 GLU A CA 1
ATOM 1663 C C . GLU A 1 209 ? 6.248 20.432 -22.636 1.00 45.94 209 GLU A C 1
ATOM 1665 O O . GLU A 1 209 ? 5.843 21.593 -22.654 1.00 45.94 209 GLU A O 1
ATOM 1670 N N . SER A 1 210 ? 5.428 19.413 -22.949 1.00 45.56 210 SER A N 1
ATOM 1671 C CA . SER A 1 210 ? 4.005 19.578 -23.285 1.00 45.56 210 SER A CA 1
ATOM 1672 C C . SER A 1 210 ? 3.060 19.651 -22.067 1.00 45.56 210 SER A C 1
ATOM 1674 O O . SER A 1 210 ? 1.839 19.636 -22.236 1.00 45.56 210 SER A O 1
ATOM 1676 N N . GLY A 1 211 ? 3.586 19.684 -20.837 1.00 40.84 211 GLY A N 1
ATOM 1677 C CA . GLY A 1 211 ? 2.811 19.968 -19.621 1.00 40.84 211 GLY A CA 1
ATOM 1678 C C . GLY A 1 211 ? 1.925 18.833 -19.088 1.00 40.84 211 GLY A C 1
ATOM 1679 O O . GLY A 1 211 ? 1.142 19.063 -18.172 1.00 40.84 211 GLY A O 1
ATOM 1680 N N . SER A 1 212 ? 2.028 17.608 -19.615 1.00 48.69 212 SER A N 1
ATOM 1681 C CA . SER A 1 212 ? 1.268 16.443 -19.127 1.00 48.69 212 SER A CA 1
ATOM 1682 C C . SER A 1 212 ? 2.198 15.291 -18.750 1.00 48.69 212 SER A C 1
ATOM 1684 O O . SER A 1 212 ? 2.311 14.300 -19.468 1.00 48.69 212 SER A O 1
ATOM 1686 N N . VAL A 1 213 ? 2.877 15.396 -17.604 1.00 55.66 213 VAL A N 1
ATOM 1687 C CA . VAL A 1 213 ? 3.530 14.221 -17.007 1.00 55.66 213 VAL A CA 1
ATOM 1688 C C . VAL A 1 213 ? 2.432 13.250 -16.590 1.00 55.66 213 VAL A C 1
ATOM 1690 O O . VAL A 1 213 ? 1.610 13.577 -15.736 1.00 55.66 213 VAL A O 1
ATOM 1693 N N . PHE A 1 214 ? 2.416 12.049 -17.170 1.00 74.44 214 PHE A N 1
ATOM 1694 C CA . PHE A 1 214 ? 1.491 11.003 -16.748 1.00 74.44 214 PHE A CA 1
ATOM 1695 C C . PHE A 1 214 ? 1.875 10.581 -15.317 1.00 74.44 214 PHE A C 1
ATOM 1697 O O . PHE A 1 214 ? 2.945 9.991 -15.125 1.00 74.44 214 PHE A O 1
ATOM 1704 N N . PRO A 1 215 ? 1.062 10.889 -14.287 1.00 79.88 215 PRO A N 1
ATOM 1705 C CA . PRO A 1 215 ? 1.469 10.757 -12.885 1.00 79.88 215 PRO A CA 1
ATOM 1706 C C . PRO A 1 215 ? 1.877 9.322 -12.528 1.00 79.88 215 PRO A C 1
ATOM 1708 O O . PRO A 1 215 ? 2.755 9.102 -11.695 1.00 79.88 215 PRO A O 1
ATOM 1711 N N . TYR A 1 216 ? 1.306 8.336 -13.223 1.00 87.44 216 TYR A N 1
ATOM 1712 C CA . TYR A 1 216 ? 1.590 6.919 -13.026 1.00 87.44 216 TYR A CA 1
ATOM 1713 C C . TYR A 1 216 ? 2.998 6.486 -13.459 1.00 87.44 216 TYR A C 1
ATOM 1715 O O . TYR A 1 216 ? 3.436 5.420 -13.037 1.00 87.44 216 TYR A O 1
ATOM 1723 N N . LEU A 1 217 ? 3.763 7.302 -14.200 1.00 88.44 217 LEU A N 1
ATOM 1724 C CA . LEU A 1 217 ? 5.171 7.001 -14.519 1.00 88.44 217 LEU A CA 1
ATOM 1725 C C . LEU A 1 217 ? 6.036 6.825 -13.264 1.00 88.44 217 LEU A C 1
ATOM 1727 O O . LEU A 1 217 ? 7.047 6.127 -13.300 1.00 88.44 217 LEU A O 1
ATOM 1731 N N . ASN A 1 218 ? 5.627 7.404 -12.132 1.00 89.31 218 ASN A N 1
ATOM 1732 C CA . ASN A 1 218 ? 6.281 7.173 -10.845 1.00 89.31 218 ASN A CA 1
ATOM 1733 C C . ASN A 1 218 ? 6.252 5.699 -10.399 1.00 89.31 218 ASN A C 1
ATOM 1735 O O . ASN A 1 218 ? 7.092 5.290 -9.607 1.00 89.31 218 ASN A O 1
ATOM 1739 N N . LEU A 1 219 ? 5.342 4.885 -10.941 1.00 92.81 219 LEU A N 1
ATOM 1740 C CA . LEU A 1 219 ? 5.230 3.461 -10.625 1.00 92.81 219 LEU A CA 1
ATOM 1741 C C . LEU A 1 219 ? 6.171 2.575 -11.457 1.00 92.81 219 LEU A C 1
ATOM 1743 O O . LEU A 1 219 ? 6.303 1.389 -11.164 1.00 92.81 219 LEU A O 1
ATOM 1747 N N . LEU A 1 220 ? 6.841 3.127 -12.478 1.00 92.56 220 LEU A N 1
ATOM 1748 C CA . LEU A 1 220 ? 7.775 2.390 -13.340 1.00 92.56 220 LEU A CA 1
ATOM 1749 C C . LEU A 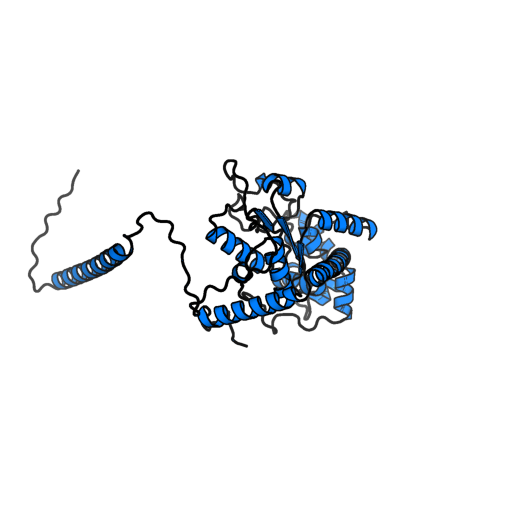1 220 ? 9.157 2.175 -12.711 1.00 92.56 220 LEU A C 1
ATOM 1751 O O . LEU A 1 220 ? 10.005 1.558 -13.349 1.00 92.56 220 LEU A O 1
ATOM 1755 N N . LYS A 1 221 ? 9.414 2.655 -11.489 1.00 92.50 221 LYS A N 1
ATOM 1756 C CA . LYS A 1 221 ? 10.631 2.342 -10.724 1.00 92.50 221 LYS A CA 1
ATOM 1757 C C . LYS A 1 221 ? 10.381 2.508 -9.227 1.00 92.50 221 LYS A C 1
ATOM 1759 O O . LYS A 1 221 ? 10.107 3.617 -8.784 1.00 92.50 221 LYS A O 1
ATOM 1764 N N . ASN A 1 222 ? 10.538 1.425 -8.465 1.00 94.88 222 ASN A N 1
ATOM 1765 C CA . ASN A 1 222 ? 10.295 1.378 -7.017 1.00 94.88 222 ASN A CA 1
ATOM 1766 C C . ASN A 1 222 ? 8.914 1.950 -6.631 1.00 94.88 222 ASN A C 1
ATOM 1768 O O . ASN A 1 222 ? 8.798 2.813 -5.760 1.00 94.88 222 ASN A O 1
ATOM 1772 N N . GLY A 1 223 ? 7.868 1.535 -7.353 1.00 95.12 223 GLY A N 1
ATOM 1773 C CA . GLY A 1 223 ? 6.542 2.142 -7.244 1.00 95.12 223 GLY A CA 1
ATOM 1774 C C . GLY A 1 223 ? 5.917 2.001 -5.855 1.00 95.12 223 GLY A C 1
ATOM 1775 O O . GLY A 1 223 ? 5.242 2.921 -5.401 1.00 95.12 223 GLY A O 1
ATOM 1776 N N . GLN A 1 224 ? 6.172 0.892 -5.152 1.00 97.25 224 GLN A N 1
ATOM 1777 C CA . GLN A 1 224 ? 5.630 0.702 -3.803 1.00 97.25 224 GLN A CA 1
ATOM 1778 C C . GLN A 1 224 ? 6.299 1.647 -2.808 1.00 97.25 224 GLN A C 1
ATOM 1780 O O . GLN A 1 224 ? 5.617 2.266 -1.999 1.00 97.25 224 GLN A O 1
ATOM 1785 N N . PHE A 1 225 ? 7.620 1.811 -2.880 1.00 95.62 225 PHE A N 1
ATOM 1786 C CA . PHE A 1 225 ? 8.318 2.729 -1.987 1.00 95.62 225 PHE A CA 1
ATOM 1787 C C . PHE A 1 225 ? 8.070 4.199 -2.346 1.00 95.62 225 PHE A C 1
ATOM 1789 O O . PHE A 1 225 ? 8.053 5.053 -1.459 1.00 95.62 225 PHE A O 1
ATOM 1796 N N . PHE A 1 226 ? 7.776 4.487 -3.618 1.00 95.69 226 PHE A N 1
ATOM 1797 C CA . PHE A 1 226 ? 7.277 5.793 -4.040 1.00 95.69 226 PHE A CA 1
ATOM 1798 C C . PHE A 1 226 ? 5.931 6.133 -3.384 1.00 95.69 226 PHE A C 1
ATOM 1800 O O . PHE A 1 226 ? 5.785 7.244 -2.868 1.00 95.69 226 PHE A O 1
ATOM 1807 N N . ASP A 1 227 ? 4.980 5.188 -3.350 1.00 97.25 227 ASP A N 1
ATOM 1808 C CA . ASP A 1 227 ? 3.713 5.338 -2.613 1.00 97.25 227 ASP A CA 1
ATOM 1809 C C . ASP A 1 227 ? 3.968 5.575 -1.115 1.00 97.25 227 ASP A C 1
ATOM 1811 O O . ASP A 1 227 ? 3.329 6.430 -0.499 1.00 97.25 227 ASP A O 1
ATOM 1815 N N . LEU A 1 228 ? 4.970 4.892 -0.549 1.00 97.44 228 LEU A N 1
ATOM 1816 C CA . LEU A 1 228 ? 5.446 5.075 0.828 1.00 97.44 228 LEU A CA 1
ATOM 1817 C C . LEU A 1 228 ? 6.314 6.333 1.033 1.00 97.44 228 LEU A C 1
ATOM 1819 O O . LEU A 1 228 ? 6.949 6.485 2.073 1.00 97.44 228 LEU A O 1
ATOM 1823 N N . GLY A 1 229 ? 6.310 7.270 0.083 1.00 93.31 229 GLY A N 1
ATOM 1824 C CA . GLY A 1 229 ? 6.857 8.615 0.268 1.00 93.31 229 GLY A CA 1
ATOM 1825 C C . GLY A 1 229 ? 8.348 8.751 -0.018 1.00 93.31 229 GLY A C 1
ATOM 1826 O O . GLY A 1 229 ? 8.869 9.863 0.075 1.00 93.31 229 GLY A O 1
ATOM 1827 N N . LEU A 1 230 ? 9.046 7.684 -0.430 1.00 86.88 230 LEU A N 1
ATOM 1828 C CA . LEU A 1 230 ? 10.444 7.834 -0.816 1.00 86.88 230 LEU A CA 1
ATOM 1829 C C . LEU A 1 230 ? 10.550 8.597 -2.144 1.00 86.88 230 LEU A C 1
ATOM 1831 O O . LEU A 1 230 ? 9.857 8.320 -3.126 1.00 86.88 230 LEU A O 1
ATOM 1835 N N . GLU A 1 231 ? 11.396 9.619 -2.150 1.00 77.75 231 GLU A N 1
ATOM 1836 C CA . GLU A 1 231 ? 11.688 10.442 -3.322 1.00 77.75 231 GLU A CA 1
ATOM 1837 C C . GLU A 1 231 ? 12.637 9.721 -4.283 1.00 77.75 231 GLU A C 1
ATOM 1839 O O . GLU A 1 231 ? 13.455 8.891 -3.875 1.00 77.75 231 GLU A O 1
ATOM 1844 N N . LYS A 1 232 ? 12.545 10.043 -5.578 1.00 70.25 232 LYS A N 1
ATOM 1845 C CA . LYS A 1 232 ? 13.366 9.394 -6.613 1.00 70.25 232 LYS A CA 1
ATOM 1846 C C . LYS A 1 232 ? 14.857 9.652 -6.404 1.00 70.25 232 LYS A C 1
ATOM 1848 O O . LYS A 1 232 ? 15.691 8.797 -6.693 1.00 70.25 232 LYS A O 1
ATOM 1853 N N . GLU A 1 233 ? 15.159 10.796 -5.815 1.00 64.75 233 GLU A N 1
ATOM 1854 C CA . GLU A 1 233 ? 16.468 11.314 -5.450 1.00 64.75 233 GLU A CA 1
ATOM 1855 C C . GLU A 1 233 ? 17.005 10.673 -4.157 1.00 64.75 233 GLU A C 1
ATOM 1857 O O . GLU A 1 233 ? 18.007 11.113 -3.607 1.00 64.75 233 GLU A O 1
ATOM 1862 N N . LYS A 1 234 ? 16.350 9.646 -3.606 1.00 65.00 234 LYS A N 1
ATOM 1863 C CA . LYS A 1 234 ? 16.836 8.935 -2.411 1.00 65.00 234 LYS A CA 1
ATOM 1864 C C . LYS A 1 234 ? 17.191 7.473 -2.681 1.00 65.00 234 LYS A C 1
ATOM 1866 O O . LYS A 1 234 ? 17.689 6.792 -1.790 1.00 65.00 234 LYS A O 1
ATOM 1871 N N . TYR A 1 235 ? 17.049 7.003 -3.923 1.00 66.44 235 TYR A N 1
ATOM 1872 C CA . TYR A 1 235 ? 17.419 5.643 -4.346 1.00 66.44 235 TYR A CA 1
ATOM 1873 C C . TYR A 1 235 ? 18.924 5.447 -4.614 1.00 66.44 235 TYR A C 1
ATOM 1875 O O . TYR A 1 235 ? 19.300 4.522 -5.333 1.00 66.44 235 TYR A O 1
ATOM 1883 N N . PHE A 1 236 ? 19.793 6.320 -4.098 1.00 69.25 236 PHE A N 1
ATOM 1884 C CA . PHE A 1 236 ? 21.198 6.356 -4.511 1.00 69.25 236 PHE A CA 1
ATOM 1885 C C . PHE A 1 236 ? 22.086 5.314 -3.825 1.00 69.25 236 PHE A C 1
ATOM 1887 O O . PHE A 1 236 ? 23.068 4.887 -4.427 1.00 69.25 236 PHE A O 1
ATOM 1894 N N . THR A 1 237 ? 21.753 4.885 -2.602 1.00 84.88 237 THR A N 1
ATOM 1895 C CA . THR A 1 237 ? 22.533 3.871 -1.874 1.00 84.88 237 THR A CA 1
ATOM 1896 C C . THR A 1 237 ? 21.646 2.918 -1.076 1.00 84.88 237 THR A C 1
ATOM 1898 O O . THR A 1 237 ? 20.553 3.278 -0.630 1.00 84.88 237 THR A O 1
ATOM 1901 N N . ASP A 1 238 ? 22.137 1.696 -0.858 1.00 89.19 238 ASP A N 1
ATOM 1902 C CA . ASP A 1 238 ? 21.465 0.700 -0.018 1.00 89.19 238 ASP A CA 1
ATOM 1903 C C . ASP A 1 238 ? 21.333 1.187 1.439 1.00 89.19 238 ASP A C 1
ATOM 1905 O O . ASP A 1 238 ? 20.380 0.821 2.124 1.00 89.19 238 ASP A O 1
ATOM 1909 N N . GLU A 1 239 ? 22.250 2.028 1.925 1.00 90.56 239 GLU A N 1
ATOM 1910 C CA . GLU A 1 239 ? 22.206 2.631 3.264 1.00 90.56 239 GLU A CA 1
ATOM 1911 C C . GLU A 1 239 ? 21.001 3.563 3.411 1.00 90.56 239 GLU A C 1
ATOM 1913 O O . GLU A 1 239 ? 20.224 3.409 4.352 1.00 90.56 239 GLU A O 1
ATOM 1918 N N . LYS A 1 240 ? 20.782 4.461 2.442 1.00 89.69 240 LYS A N 1
ATOM 1919 C CA . LYS A 1 240 ? 19.620 5.362 2.438 1.00 89.69 240 LYS A CA 1
ATOM 1920 C C . LYS A 1 240 ? 18.307 4.597 2.310 1.00 89.69 240 LYS A C 1
ATOM 1922 O O . LYS A 1 240 ? 17.323 4.950 2.956 1.00 89.69 240 LYS A O 1
ATOM 1927 N N . ILE A 1 241 ? 18.302 3.511 1.536 1.00 93.25 241 ILE A N 1
ATOM 1928 C CA . ILE A 1 241 ? 17.144 2.617 1.446 1.00 93.25 241 ILE A CA 1
ATOM 1929 C C . ILE A 1 241 ? 16.862 1.964 2.807 1.00 93.25 241 ILE A C 1
ATOM 1931 O O . ILE A 1 241 ? 15.712 1.930 3.233 1.00 93.25 241 ILE A O 1
ATOM 1935 N N . LYS A 1 242 ? 17.886 1.476 3.519 1.00 94.38 242 LYS A N 1
ATOM 1936 C CA . LYS A 1 242 ? 17.725 0.880 4.858 1.00 94.38 242 LYS A CA 1
ATOM 1937 C C . LYS A 1 242 ? 17.226 1.890 5.894 1.00 94.38 242 LYS A C 1
ATOM 1939 O O . LYS A 1 242 ? 16.371 1.531 6.698 1.00 94.38 242 LYS A O 1
ATOM 1944 N N . GLU A 1 243 ? 17.724 3.127 5.868 1.00 93.56 243 GLU A N 1
ATOM 1945 C CA . GLU A 1 243 ? 17.221 4.221 6.715 1.00 93.56 243 GLU A CA 1
ATOM 1946 C C . GLU A 1 243 ? 15.721 4.446 6.477 1.00 93.56 243 GLU A C 1
ATOM 1948 O O . GLU A 1 243 ? 14.932 4.372 7.416 1.00 93.56 243 GLU A O 1
ATOM 1953 N N . ALA A 1 244 ? 15.309 4.586 5.215 1.00 93.88 244 ALA A N 1
ATOM 1954 C CA . ALA A 1 244 ? 13.902 4.752 4.862 1.00 93.88 244 ALA A CA 1
ATOM 1955 C C . ALA A 1 244 ? 13.041 3.533 5.255 1.00 93.88 244 ALA A C 1
ATOM 1957 O O . ALA A 1 244 ? 11.914 3.693 5.717 1.00 93.88 244 ALA A O 1
ATOM 1958 N N . ILE A 1 245 ? 13.557 2.304 5.127 1.00 97.06 245 ILE A N 1
ATOM 1959 C CA . ILE A 1 245 ? 12.845 1.093 5.578 1.00 97.06 245 ILE A CA 1
ATOM 1960 C C . ILE A 1 245 ? 12.597 1.143 7.090 1.00 97.06 245 ILE A C 1
ATOM 1962 O O . ILE A 1 245 ? 11.511 0.769 7.535 1.00 97.06 245 ILE A O 1
ATOM 1966 N N . ASN A 1 246 ? 13.567 1.617 7.877 1.00 96.38 246 ASN A N 1
ATOM 1967 C CA . ASN A 1 246 ? 13.391 1.771 9.320 1.00 96.38 246 ASN A CA 1
ATOM 1968 C C . ASN A 1 246 ? 12.315 2.816 9.644 1.00 96.38 246 ASN A C 1
ATOM 1970 O O . ASN A 1 246 ? 11.464 2.547 10.488 1.00 96.38 246 ASN A O 1
ATOM 1974 N N . GLU A 1 247 ? 12.276 3.945 8.930 1.00 95.44 247 GLU A N 1
ATOM 1975 C CA . GLU A 1 247 ? 11.217 4.953 9.094 1.00 95.44 247 GLU A CA 1
ATOM 1976 C C . GLU A 1 247 ? 9.818 4.387 8.796 1.00 95.44 247 GLU A C 1
ATOM 1978 O O . GLU A 1 247 ? 8.858 4.671 9.520 1.00 95.44 247 GLU A O 1
ATOM 1983 N N . ILE A 1 248 ? 9.690 3.547 7.760 1.00 97.44 248 ILE A N 1
ATOM 1984 C CA . ILE A 1 248 ? 8.438 2.832 7.473 1.00 97.44 248 ILE A CA 1
ATOM 1985 C C . ILE A 1 248 ? 8.122 1.833 8.585 1.00 97.44 248 ILE A C 1
ATOM 1987 O O . ILE A 1 248 ? 6.984 1.780 9.038 1.00 97.44 248 ILE A O 1
ATOM 1991 N N . ASN A 1 249 ? 9.101 1.072 9.073 1.00 97.38 249 ASN A N 1
ATOM 1992 C CA . ASN A 1 249 ? 8.884 0.108 10.153 1.00 97.38 249 ASN A CA 1
ATOM 1993 C C . ASN A 1 249 ? 8.428 0.779 11.462 1.00 97.38 249 ASN A C 1
ATOM 1995 O O . ASN A 1 249 ? 7.618 0.214 12.189 1.00 97.38 249 ASN A O 1
ATOM 1999 N N . GLU A 1 250 ? 8.916 1.985 11.754 1.00 96.62 250 GLU A N 1
ATOM 2000 C CA . GLU A 1 250 ? 8.448 2.790 12.888 1.00 96.62 250 GLU A CA 1
ATOM 2001 C C . GLU A 1 250 ? 7.037 3.349 12.686 1.00 96.62 250 GLU A C 1
ATOM 2003 O O . GLU A 1 250 ? 6.302 3.532 13.654 1.00 96.62 250 GLU A O 1
ATOM 2008 N N . SER A 1 251 ? 6.671 3.660 11.441 1.00 96.94 251 SER A N 1
ATOM 2009 C CA . SER A 1 251 ? 5.403 4.321 11.119 1.00 96.94 251 SER A CA 1
ATOM 2010 C C . SER A 1 251 ? 4.250 3.340 10.917 1.00 96.94 251 SER A C 1
ATOM 2012 O O . SER A 1 251 ? 3.108 3.683 11.199 1.00 96.94 251 SER A O 1
ATOM 2014 N N . PHE A 1 252 ? 4.535 2.132 10.429 1.00 97.94 252 PHE A N 1
ATOM 2015 C CA . PHE A 1 252 ? 3.545 1.117 10.076 1.00 97.94 252 PHE A CA 1
ATOM 2016 C C . PHE A 1 252 ? 3.734 -0.126 10.954 1.00 97.94 252 PHE A C 1
ATOM 2018 O O . PHE A 1 252 ? 4.470 -1.040 10.569 1.00 97.94 252 PHE A O 1
ATOM 2025 N N . PRO A 1 253 ? 3.070 -0.208 12.126 1.00 93.38 253 PRO A N 1
ATOM 2026 C CA . PRO A 1 253 ? 3.152 -1.374 13.008 1.00 93.38 253 PRO A CA 1
ATOM 2027 C C . PRO A 1 253 ? 2.789 -2.693 12.317 1.00 93.38 253 PRO A C 1
ATOM 2029 O O . PRO A 1 253 ? 3.285 -3.748 12.727 1.00 93.38 253 PRO A O 1
ATOM 2032 N N . LEU A 1 254 ? 1.971 -2.657 11.260 1.00 97.62 254 LEU A N 1
ATOM 2033 C CA . LEU A 1 254 ? 1.649 -3.815 10.435 1.00 97.62 254 LEU A CA 1
ATOM 2034 C C . LEU A 1 254 ? 1.768 -3.494 8.938 1.00 97.62 254 LEU A C 1
ATOM 2036 O O . LEU A 1 254 ? 1.099 -2.606 8.411 1.00 97.62 254 LEU A O 1
ATOM 2040 N N . VAL A 1 255 ? 2.582 -4.293 8.247 1.00 98.75 255 VAL A N 1
ATOM 2041 C CA . VAL A 1 255 ? 2.691 -4.314 6.785 1.00 98.75 255 VAL A CA 1
ATOM 2042 C C . VAL A 1 255 ? 2.200 -5.668 6.286 1.00 98.75 255 VAL A C 1
ATOM 2044 O O . VAL A 1 255 ? 2.765 -6.708 6.623 1.00 98.75 255 VAL A O 1
ATOM 2047 N N . LEU A 1 256 ? 1.118 -5.642 5.515 1.00 98.81 256 LEU A N 1
ATOM 2048 C CA . LEU A 1 256 ? 0.482 -6.811 4.914 1.00 98.81 256 LEU A CA 1
ATOM 2049 C C . LEU A 1 256 ? 1.249 -7.259 3.663 1.00 98.81 256 LEU A C 1
ATOM 2051 O O . LEU A 1 256 ? 1.919 -6.448 3.023 1.00 98.81 256 LEU A O 1
ATOM 2055 N N . LEU A 1 257 ? 1.111 -8.526 3.272 1.00 98.81 257 LEU A N 1
ATOM 2056 C CA . LEU A 1 257 ? 1.750 -9.092 2.081 1.00 98.81 257 LEU A CA 1
ATOM 2057 C C . LEU A 1 257 ? 0.714 -9.777 1.193 1.00 98.81 257 LEU A C 1
ATOM 2059 O O . LEU A 1 257 ? 0.032 -10.709 1.614 1.00 98.81 257 LEU A O 1
ATOM 2063 N N . MET A 1 258 ? 0.622 -9.336 -0.059 1.00 97.12 258 MET A N 1
ATOM 2064 C CA . MET A 1 258 ? -0.353 -9.842 -1.025 1.00 97.12 258 MET A CA 1
ATOM 2065 C C . MET A 1 258 ? -0.196 -11.346 -1.306 1.00 97.12 258 MET A C 1
ATOM 2067 O O . MET A 1 258 ? -1.180 -12.035 -1.554 1.00 97.12 258 MET A O 1
ATOM 2071 N N . GLU A 1 259 ? 1.029 -11.869 -1.267 1.00 96.50 259 GLU A N 1
ATOM 2072 C CA . GLU A 1 259 ? 1.334 -13.295 -1.440 1.00 96.50 259 GLU A CA 1
ATOM 2073 C C . GLU A 1 259 ? 0.736 -14.171 -0.331 1.00 96.50 259 GLU A C 1
ATOM 2075 O O . GLU A 1 259 ? 0.459 -15.346 -0.562 1.00 96.50 259 GLU A O 1
ATOM 2080 N N . TYR A 1 260 ? 0.515 -13.588 0.848 1.00 98.00 260 TYR A N 1
ATOM 2081 C CA . TYR A 1 260 ? -0.013 -14.244 2.042 1.00 98.00 260 TYR A CA 1
ATOM 2082 C C . TYR A 1 260 ? -1.271 -13.497 2.496 1.00 98.00 260 TYR A C 1
ATOM 2084 O O . TYR A 1 260 ? -1.339 -12.971 3.607 1.00 98.00 260 TYR A O 1
ATOM 2092 N N . PHE A 1 261 ? -2.227 -13.315 1.578 1.00 97.50 261 PHE A N 1
ATOM 2093 C CA . PHE A 1 261 ? -3.356 -12.406 1.785 1.00 97.50 261 PHE A CA 1
ATOM 2094 C C . PHE A 1 261 ? -4.263 -12.850 2.943 1.00 97.50 261 PHE A C 1
ATOM 2096 O O . PHE A 1 261 ? -4.603 -12.032 3.793 1.00 97.50 261 PHE A O 1
ATOM 2103 N N . ASP A 1 262 ? -4.600 -14.139 3.036 1.00 97.81 262 ASP A N 1
ATOM 2104 C CA . ASP A 1 262 ? -5.428 -14.660 4.134 1.00 97.81 262 ASP A CA 1
ATOM 2105 C C . ASP A 1 262 ? -4.702 -14.529 5.484 1.00 97.81 262 ASP A C 1
ATOM 2107 O O . ASP A 1 262 ? -5.275 -14.085 6.476 1.00 97.81 262 ASP A O 1
ATOM 2111 N N . GLU A 1 263 ? -3.409 -14.854 5.511 1.00 98.56 263 GLU A N 1
ATOM 2112 C CA . GLU A 1 263 ? -2.524 -14.689 6.664 1.00 98.56 263 GLU A CA 1
ATOM 2113 C C . GLU A 1 263 ? -2.432 -13.216 7.095 1.00 98.56 263 GLU A C 1
ATOM 2115 O O . GLU A 1 263 ? -2.506 -12.891 8.283 1.00 98.56 263 GLU A O 1
ATOM 2120 N N . SER A 1 264 ? -2.324 -12.314 6.120 1.00 98.62 264 SER A N 1
ATOM 2121 C CA . SER A 1 264 ? -2.301 -10.868 6.325 1.00 98.62 264 SER A CA 1
ATOM 2122 C C . SER A 1 264 ? -3.590 -10.372 6.969 1.00 98.62 264 SER A C 1
ATOM 2124 O O . SER A 1 264 ? -3.530 -9.574 7.901 1.00 98.62 264 SER A O 1
ATOM 2126 N N . LEU A 1 265 ? -4.749 -10.868 6.536 1.00 98.62 265 LEU A N 1
ATOM 2127 C CA . LEU A 1 265 ? -6.036 -10.496 7.124 1.00 98.62 265 LEU A CA 1
ATOM 2128 C C . LEU A 1 265 ? -6.192 -10.975 8.569 1.00 98.62 265 LEU A C 1
ATOM 2130 O O . LEU A 1 265 ? -6.773 -10.262 9.383 1.00 98.62 265 LEU A O 1
ATOM 2134 N N . ILE A 1 266 ? -5.620 -12.126 8.928 1.00 98.50 266 ILE A N 1
ATOM 2135 C CA . ILE A 1 266 ? -5.601 -12.573 10.327 1.00 98.50 266 ILE A CA 1
ATOM 2136 C C . ILE A 1 266 ? -4.685 -11.703 11.190 1.00 98.50 266 ILE A C 1
ATOM 2138 O O . ILE A 1 266 ? -5.040 -11.384 12.327 1.00 98.50 266 ILE A O 1
ATOM 2142 N N . LEU A 1 267 ? -3.530 -11.273 10.671 1.00 98.44 267 LEU A N 1
ATOM 2143 C CA . LEU A 1 267 ? -2.707 -10.287 11.377 1.00 98.44 267 LEU A CA 1
ATOM 2144 C C . LEU A 1 267 ? -3.423 -8.936 11.498 1.00 98.44 267 LEU A C 1
ATOM 2146 O O . LEU A 1 267 ? -3.340 -8.314 12.553 1.00 98.44 267 LEU A O 1
ATOM 2150 N N . LEU A 1 268 ? -4.157 -8.512 10.465 1.00 98.50 268 LEU A N 1
ATOM 2151 C CA . LEU A 1 268 ? -4.959 -7.289 10.480 1.00 98.50 268 LEU A CA 1
ATOM 2152 C C . LEU A 1 268 ? -6.041 -7.342 11.562 1.00 98.50 268 LEU A C 1
ATOM 2154 O O . LEU A 1 268 ? -6.098 -6.449 12.403 1.00 98.50 268 LEU A O 1
ATOM 2158 N N . ALA A 1 269 ? -6.849 -8.406 11.584 1.00 97.69 269 ALA A N 1
ATOM 2159 C CA . ALA A 1 269 ? -7.883 -8.597 12.598 1.00 97.69 269 ALA A CA 1
ATOM 2160 C C . ALA A 1 269 ? -7.284 -8.597 14.013 1.00 97.69 269 ALA A C 1
ATOM 2162 O O . ALA A 1 269 ? -7.815 -7.963 14.922 1.00 97.69 269 ALA A O 1
ATOM 2163 N N . ARG A 1 270 ? -6.120 -9.236 14.197 1.00 95.88 270 ARG A N 1
ATOM 2164 C CA . ARG A 1 270 ? -5.411 -9.256 15.482 1.00 95.88 270 ARG A CA 1
ATOM 2165 C C . ARG A 1 270 ? -4.913 -7.876 15.913 1.00 95.88 270 ARG A C 1
ATOM 2167 O O . ARG A 1 270 ? -5.058 -7.546 17.087 1.00 95.88 270 ARG A O 1
ATOM 2174 N N . GLU A 1 271 ? -4.320 -7.111 15.000 1.00 96.19 271 GLU A N 1
ATOM 2175 C CA . GLU A 1 271 ? -3.775 -5.770 15.260 1.00 96.19 271 GLU A CA 1
ATOM 2176 C C . GLU A 1 271 ? -4.889 -4.760 15.575 1.00 96.19 271 GLU A C 1
ATOM 2178 O O . GLU A 1 271 ? -4.741 -3.917 16.458 1.00 96.19 271 GLU A O 1
ATOM 2183 N N . LEU A 1 272 ? -6.031 -4.881 14.894 1.00 96.94 272 LEU A N 1
ATOM 2184 C CA . LEU A 1 272 ? -7.192 -4.013 15.092 1.00 96.94 272 LEU A CA 1
ATOM 2185 C C . LEU A 1 272 ? -8.152 -4.509 16.178 1.00 96.94 272 LEU A C 1
ATOM 2187 O O . LEU A 1 272 ? -9.108 -3.814 16.516 1.00 96.94 272 LEU A O 1
ATOM 2191 N N . CYS A 1 273 ? -7.896 -5.683 16.755 1.00 95.94 273 CYS A N 1
ATOM 2192 C CA . CYS A 1 273 ? -8.790 -6.346 17.704 1.00 95.94 273 CYS A CA 1
ATOM 2193 C C . CYS A 1 273 ? -10.215 -6.515 17.159 1.00 95.94 273 CYS A C 1
ATOM 2195 O O . CYS A 1 273 ? -11.197 -6.309 17.871 1.00 95.94 273 CYS A O 1
ATOM 2197 N N . TRP A 1 274 ? -10.298 -6.877 15.881 1.00 95.44 274 TRP A N 1
ATOM 2198 C CA . TRP A 1 274 ? -11.530 -7.207 15.174 1.00 95.44 274 TRP A CA 1
ATOM 2199 C C . TRP A 1 274 ? -11.786 -8.712 15.207 1.00 95.44 274 TRP A C 1
ATOM 2201 O O . TRP A 1 274 ? -10.878 -9.517 15.444 1.00 95.44 274 TRP A O 1
ATOM 2211 N N . ASP A 1 275 ? -13.030 -9.103 14.950 1.00 93.25 275 ASP A N 1
ATOM 2212 C CA . ASP A 1 275 ? -13.380 -10.499 14.735 1.00 93.25 275 ASP A CA 1
ATOM 2213 C C . ASP A 1 275 ? -12.884 -10.950 13.350 1.00 93.25 275 ASP A C 1
ATOM 2215 O O . ASP A 1 275 ? -12.851 -10.176 12.394 1.00 93.25 275 ASP A O 1
ATOM 2219 N N . ASN A 1 276 ? -12.532 -12.230 13.190 1.00 91.19 276 ASN A N 1
ATOM 2220 C CA . ASN A 1 276 ? -12.139 -12.759 11.877 1.00 91.19 276 ASN A CA 1
ATOM 2221 C C . ASN A 1 276 ? -13.261 -12.598 10.829 1.00 91.19 276 ASN A C 1
ATOM 2223 O O . ASN A 1 276 ? -12.987 -12.557 9.631 1.00 91.19 276 ASN A O 1
ATOM 2227 N N . ARG A 1 277 ? -14.524 -12.502 11.264 1.00 92.00 277 ARG A N 1
ATOM 2228 C CA . ARG A 1 277 ? -15.685 -12.242 10.402 1.00 92.00 277 ARG A CA 1
ATOM 2229 C C . ARG A 1 277 ? -15.705 -10.820 9.838 1.00 92.00 277 ARG A C 1
ATOM 2231 O O . ARG A 1 277 ? -16.280 -10.615 8.773 1.00 92.00 277 ARG A O 1
ATOM 2238 N N . ASP A 1 278 ? -15.043 -9.869 10.491 1.00 95.31 278 ASP A N 1
ATOM 2239 C CA . ASP A 1 278 ? -14.966 -8.479 10.031 1.00 95.31 278 ASP A CA 1
ATOM 2240 C C . ASP A 1 278 ? -14.017 -8.321 8.833 1.00 95.31 278 ASP A C 1
ATOM 2242 O O . ASP A 1 278 ? -14.117 -7.356 8.078 1.00 95.31 278 ASP A O 1
ATOM 2246 N N . VAL A 1 279 ? -13.121 -9.293 8.618 1.00 97.12 279 VAL A N 1
ATOM 2247 C CA . VAL A 1 279 ? -12.133 -9.292 7.525 1.00 97.12 279 VAL A CA 1
ATOM 2248 C C . VAL A 1 279 ? -12.469 -10.266 6.390 1.00 97.12 279 VAL A C 1
ATOM 2250 O O . VAL A 1 279 ? -11.628 -10.533 5.533 1.00 97.12 279 VAL A O 1
ATOM 2253 N N . VAL A 1 280 ? -13.697 -10.795 6.343 1.00 95.69 280 VAL A N 1
ATOM 2254 C CA . VAL A 1 280 ? -14.150 -11.642 5.225 1.00 95.69 280 VAL A CA 1
ATOM 2255 C C . VAL A 1 280 ? -14.174 -10.860 3.918 1.00 95.69 280 VAL A C 1
ATOM 2257 O O . VAL A 1 280 ? -14.565 -9.687 3.870 1.00 95.69 280 VAL A O 1
ATOM 2260 N N . TYR A 1 281 ? -13.801 -11.519 2.828 1.00 94.12 281 TYR A N 1
ATOM 2261 C CA . TYR A 1 281 ? -13.658 -10.880 1.529 1.00 94.12 281 TYR A CA 1
ATOM 2262 C C . TYR A 1 281 ? -14.020 -11.824 0.390 1.00 94.12 281 TYR A C 1
ATOM 2264 O O . TYR A 1 281 ? -13.945 -13.043 0.517 1.00 94.12 281 TYR A O 1
ATOM 2272 N N . PHE A 1 282 ? -14.350 -11.227 -0.753 1.00 88.44 282 PHE A N 1
ATOM 2273 C CA . PHE A 1 282 ? -14.516 -11.938 -2.013 1.00 88.44 282 PHE A CA 1
ATOM 2274 C C . PHE A 1 282 ? -13.380 -11.585 -2.961 1.00 88.44 282 PHE A C 1
ATOM 2276 O O . PHE A 1 282 ? -12.922 -10.437 -3.022 1.00 88.44 282 PHE A O 1
ATOM 2283 N N . LYS A 1 283 ? -12.933 -12.569 -3.739 1.00 81.56 283 LYS A N 1
ATOM 2284 C CA . LYS A 1 283 ? -11.940 -12.355 -4.794 1.00 81.56 283 LYS A CA 1
ATOM 2285 C C . LYS A 1 283 ? -12.612 -11.715 -6.006 1.00 81.56 283 LYS A C 1
ATOM 2287 O O . LYS A 1 283 ? -13.059 -12.393 -6.921 1.00 81.56 283 LYS A O 1
ATOM 2292 N N . LEU A 1 284 ? -12.678 -10.386 -6.001 1.00 70.94 284 LEU A N 1
ATOM 2293 C CA . LEU A 1 284 ? -13.166 -9.584 -7.125 1.00 70.94 284 LEU A CA 1
ATOM 2294 C C . LEU A 1 284 ? -12.002 -9.143 -8.016 1.00 70.94 284 LEU A C 1
ATOM 2296 O O . LEU A 1 284 ? -10.920 -8.830 -7.519 1.00 70.94 284 LEU A O 1
ATOM 2300 N N . ASN A 1 285 ? -12.235 -9.056 -9.329 1.00 63.72 285 ASN A N 1
ATOM 2301 C CA . ASN A 1 285 ? -11.260 -8.553 -10.309 1.00 63.72 285 ASN A CA 1
ATOM 2302 C C . ASN A 1 285 ? -9.913 -9.302 -10.308 1.00 63.72 285 ASN A C 1
ATOM 2304 O O . ASN A 1 285 ? -8.866 -8.731 -10.632 1.00 63.72 285 ASN A O 1
ATOM 2308 N N . GLN A 1 286 ? -9.920 -10.587 -9.944 1.00 66.31 286 GLN A N 1
ATOM 2309 C CA . GLN A 1 286 ? -8.759 -11.440 -10.140 1.00 66.31 286 GLN A CA 1
ATOM 2310 C C . GLN A 1 286 ? -8.549 -11.616 -11.647 1.00 66.31 286 GLN A C 1
ATOM 2312 O O . GLN A 1 286 ? -9.448 -12.066 -12.355 1.00 66.31 286 GLN A O 1
ATOM 2317 N N . ARG A 1 287 ? -7.366 -11.233 -12.147 1.00 63.41 287 ARG A N 1
ATOM 2318 C CA . ARG A 1 287 ? -7.007 -11.470 -13.553 1.00 63.41 287 ARG A CA 1
ATOM 2319 C C . ARG A 1 287 ? -7.163 -12.958 -13.851 1.00 63.41 287 ARG A C 1
ATOM 2321 O O . ARG A 1 287 ? -6.705 -13.786 -13.056 1.00 63.41 287 ARG A O 1
ATOM 2328 N N . LYS A 1 288 ? -7.779 -13.289 -14.989 1.00 56.97 288 LYS A N 1
ATOM 2329 C CA . LYS A 1 288 ? -7.790 -14.670 -15.474 1.00 56.97 288 LYS A CA 1
ATOM 2330 C C . LYS A 1 288 ? -6.340 -15.118 -15.634 1.00 56.97 288 LYS A C 1
ATOM 2332 O O . LYS A 1 288 ? -5.474 -14.319 -15.992 1.00 56.97 288 LYS A O 1
ATOM 2337 N N . SER A 1 289 ? -6.062 -16.389 -15.362 1.00 52.22 289 SER A N 1
ATOM 2338 C CA . SER A 1 289 ? -4.714 -16.949 -15.529 1.00 52.22 289 SER A CA 1
ATOM 2339 C C . SER A 1 289 ? -4.183 -16.780 -16.959 1.00 52.22 289 SER A C 1
ATOM 2341 O O . SER A 1 289 ? -2.976 -16.696 -17.133 1.00 52.22 289 SER A O 1
ATOM 2343 N N . SER A 1 290 ? -5.071 -16.656 -17.953 1.00 46.16 290 SER A N 1
ATOM 2344 C CA . SER A 1 290 ? -4.751 -16.328 -19.348 1.00 46.16 290 SER A CA 1
ATOM 2345 C C . SER A 1 290 ? -4.209 -14.912 -19.569 1.00 46.16 290 SER A C 1
ATOM 2347 O O . SER A 1 290 ? -3.504 -14.690 -20.548 1.00 46.16 290 SER A O 1
ATOM 2349 N N . ASP A 1 291 ? -4.546 -13.964 -18.688 1.00 52.78 291 ASP A N 1
ATOM 2350 C CA . ASP A 1 291 ? -4.283 -12.527 -18.873 1.00 52.78 291 ASP A CA 1
ATOM 2351 C C . ASP A 1 291 ? -3.084 -12.049 -18.044 1.00 52.78 291 ASP A C 1
ATOM 2353 O O . ASP A 1 291 ? -2.523 -10.979 -18.284 1.00 52.78 291 ASP A O 1
ATOM 2357 N N . ALA A 1 292 ? -2.691 -12.821 -17.029 1.00 58.47 292 ALA A N 1
ATOM 2358 C CA . ALA A 1 292 ? -1.414 -12.621 -16.366 1.00 58.47 292 ALA A CA 1
ATOM 2359 C C . ALA A 1 292 ? -0.303 -13.059 -17.325 1.00 58.47 292 ALA A C 1
ATOM 2361 O O . ALA A 1 292 ? -0.411 -14.105 -17.961 1.00 58.47 292 ALA A O 1
ATOM 2362 N N . ASN A 1 293 ? 0.791 -12.300 -17.413 1.00 60.97 293 ASN A N 1
ATOM 2363 C CA . ASN A 1 293 ? 1.965 -12.760 -18.150 1.00 60.97 293 ASN A CA 1
ATOM 2364 C C . ASN A 1 293 ? 2.641 -13.879 -17.331 1.00 60.97 293 ASN A C 1
ATOM 2366 O O . ASN A 1 293 ? 3.612 -13.647 -16.613 1.00 60.97 293 ASN A O 1
ATOM 2370 N N . THR A 1 294 ? 2.064 -15.086 -17.351 1.00 54.56 294 THR A N 1
ATOM 2371 C CA . THR A 1 294 ? 2.390 -16.196 -16.436 1.00 54.56 294 THR A CA 1
ATOM 2372 C C . THR A 1 294 ? 3.796 -16.756 -16.628 1.00 54.56 294 THR A C 1
ATOM 2374 O O . THR A 1 294 ? 4.252 -17.532 -15.796 1.00 54.56 294 THR A O 1
ATOM 2377 N N . ASN A 1 295 ? 4.506 -16.331 -17.675 1.00 65.94 295 ASN A N 1
ATOM 2378 C CA . ASN A 1 295 ? 5.847 -16.794 -18.016 1.00 65.94 295 ASN A CA 1
ATOM 2379 C C . ASN A 1 295 ? 6.856 -15.632 -18.058 1.00 65.94 295 ASN A C 1
ATOM 2381 O O . ASN A 1 295 ? 7.509 -15.389 -19.075 1.00 65.94 295 ASN A O 1
ATOM 2385 N N . ILE A 1 296 ? 7.018 -14.907 -16.944 1.00 86.31 296 ILE A N 1
ATOM 2386 C CA . ILE A 1 296 ? 8.197 -14.045 -16.749 1.00 86.31 296 ILE A CA 1
ATOM 2387 C C . ILE A 1 296 ? 9.423 -14.959 -16.644 1.00 86.31 296 ILE A C 1
ATOM 2389 O O . ILE A 1 296 ? 9.531 -15.754 -15.711 1.00 86.31 296 ILE A O 1
ATOM 2393 N N . SER A 1 297 ? 10.358 -14.853 -17.591 1.00 92.19 297 SER A N 1
ATOM 2394 C CA . SER A 1 297 ? 11.595 -15.638 -17.543 1.00 92.19 297 SER A CA 1
ATOM 2395 C C . SER A 1 297 ? 12.440 -15.275 -16.316 1.00 92.19 297 SER A C 1
ATOM 2397 O O . SER A 1 297 ? 12.393 -14.147 -15.819 1.00 92.19 297 SER A O 1
ATOM 2399 N N . ASN A 1 298 ? 13.277 -16.206 -15.852 1.00 94.56 298 ASN A N 1
ATOM 2400 C CA . ASN A 1 298 ? 14.194 -15.952 -14.734 1.00 94.56 298 ASN A 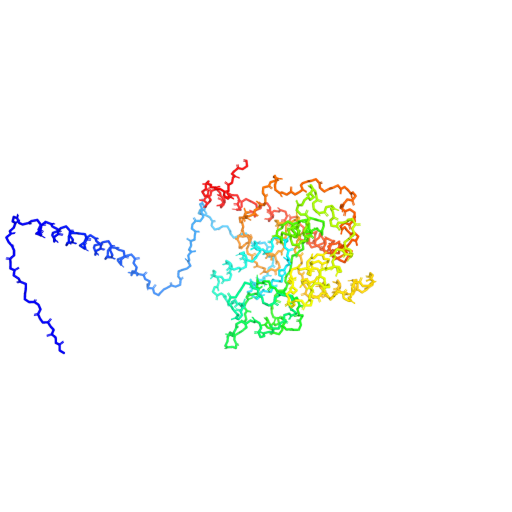CA 1
ATOM 2401 C C . ASN A 1 298 ? 15.117 -14.750 -14.993 1.00 94.56 298 ASN A C 1
ATOM 2403 O O . ASN A 1 298 ? 15.394 -13.978 -14.074 1.00 94.56 298 ASN A O 1
ATOM 2407 N N . GLU A 1 299 ? 15.549 -14.564 -16.244 1.00 95.69 299 GLU A N 1
ATOM 2408 C CA . GLU A 1 299 ? 16.362 -13.418 -16.659 1.00 95.69 299 GLU A CA 1
ATOM 2409 C C . GLU A 1 299 ? 15.584 -12.103 -16.526 1.00 95.69 299 GLU A C 1
ATOM 2411 O O . GLU A 1 299 ? 16.071 -11.150 -15.917 1.00 95.69 299 GLU A O 1
ATOM 2416 N N . LEU A 1 300 ? 14.351 -12.050 -17.040 1.00 95.62 300 LEU A N 1
ATOM 2417 C CA . LEU A 1 300 ? 13.516 -10.857 -16.941 1.00 95.62 300 LEU A CA 1
ATOM 2418 C C . LEU A 1 300 ? 13.174 -10.540 -15.481 1.00 95.62 300 LEU A C 1
ATOM 2420 O O . LEU A 1 300 ? 13.277 -9.390 -15.060 1.00 95.62 300 LEU A O 1
ATOM 2424 N N . 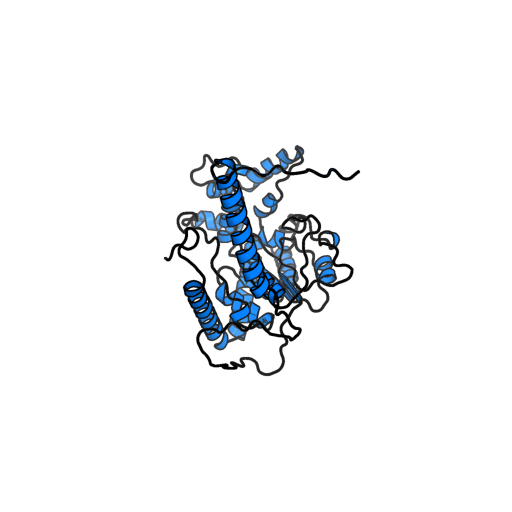ALA A 1 301 ? 12.848 -11.558 -14.682 1.00 96.62 301 ALA A N 1
ATOM 2425 C CA . ALA A 1 301 ? 12.631 -11.398 -13.250 1.00 96.62 301 ALA A CA 1
ATOM 2426 C C . ALA A 1 301 ? 13.875 -10.818 -12.559 1.00 96.62 301 ALA A C 1
ATOM 2428 O O . ALA A 1 301 ? 13.748 -9.936 -11.715 1.00 96.62 301 ALA A O 1
ATOM 2429 N N . HIS A 1 302 ? 15.083 -11.264 -12.922 1.00 97.44 302 HIS A N 1
ATOM 2430 C CA . HIS A 1 302 ? 16.326 -10.701 -12.392 1.00 97.44 302 HIS A CA 1
ATOM 2431 C C . HIS A 1 302 ? 16.487 -9.214 -12.747 1.00 97.44 302 HIS A C 1
ATOM 2433 O O . HIS A 1 302 ? 16.738 -8.411 -11.847 1.00 97.44 302 HIS A O 1
ATOM 2439 N N . LYS A 1 303 ? 16.245 -8.830 -14.009 1.00 97.44 303 LYS A N 1
ATOM 2440 C CA . LYS A 1 303 ? 16.270 -7.420 -14.446 1.00 97.44 303 LYS A CA 1
ATOM 2441 C C . LYS A 1 303 ? 15.258 -6.564 -13.678 1.00 97.44 303 LYS A C 1
ATOM 2443 O O . LYS A 1 303 ? 15.612 -5.491 -13.196 1.00 97.44 303 LYS A O 1
ATOM 2448 N N . ILE A 1 304 ? 14.033 -7.063 -13.477 1.00 97.12 304 ILE A N 1
ATOM 2449 C CA . ILE A 1 304 ? 12.996 -6.369 -12.695 1.00 97.12 304 ILE A CA 1
ATOM 2450 C C . ILE A 1 304 ? 13.442 -6.156 -11.242 1.00 97.12 304 ILE A C 1
ATOM 2452 O O . ILE A 1 304 ? 13.250 -5.064 -10.704 1.00 97.12 304 ILE A O 1
ATOM 2456 N N . ARG A 1 305 ? 14.055 -7.165 -10.604 1.00 97.19 305 ARG A N 1
ATOM 2457 C CA . ARG A 1 305 ? 14.565 -7.051 -9.224 1.00 97.19 305 ARG A CA 1
ATOM 2458 C C . ARG A 1 305 ? 15.685 -6.020 -9.107 1.00 97.19 305 ARG A C 1
ATOM 2460 O O . ARG A 1 305 ? 15.697 -5.255 -8.149 1.00 97.19 305 ARG A O 1
ATOM 2467 N N . GLN A 1 306 ? 16.617 -6.002 -10.060 1.00 95.44 306 GLN A N 1
ATOM 2468 C CA . GLN A 1 306 ? 17.711 -5.028 -10.076 1.00 95.44 306 GLN A CA 1
ATOM 2469 C C . GLN A 1 306 ? 17.189 -3.606 -10.282 1.00 95.44 306 GLN A C 1
ATOM 2471 O O . GLN A 1 306 ? 17.585 -2.686 -9.571 1.00 95.44 306 GLN A O 1
ATOM 2476 N N . TRP A 1 307 ? 16.260 -3.434 -11.221 1.00 95.25 307 TRP A N 1
ATOM 2477 C CA . TRP A 1 307 ? 15.647 -2.144 -11.514 1.00 95.25 307 TRP A CA 1
ATOM 2478 C C . TRP A 1 307 ? 14.846 -1.583 -10.333 1.00 95.25 307 TRP A C 1
ATOM 2480 O O . TRP A 1 307 ? 14.932 -0.391 -10.033 1.00 95.25 307 TRP A O 1
ATOM 2490 N N . ASN A 1 308 ? 14.125 -2.456 -9.624 1.00 95.44 308 ASN A N 1
ATOM 2491 C CA . ASN A 1 308 ? 13.333 -2.127 -8.439 1.00 95.44 308 ASN A CA 1
ATOM 2492 C C . ASN A 1 308 ? 14.052 -2.521 -7.135 1.00 95.44 308 ASN A C 1
ATOM 2494 O O . ASN A 1 308 ? 13.452 -3.093 -6.223 1.00 95.44 308 ASN A O 1
ATOM 2498 N N . ARG A 1 309 ? 15.363 -2.243 -7.054 1.00 95.19 309 ARG A N 1
ATOM 2499 C CA . ARG A 1 309 ? 16.235 -2.597 -5.918 1.00 95.19 309 ARG A CA 1
ATOM 2500 C C . ARG A 1 309 ? 15.644 -2.194 -4.562 1.00 95.19 309 ARG A C 1
ATOM 2502 O O . ARG A 1 309 ? 15.737 -2.972 -3.614 1.00 95.19 309 ARG A O 1
ATOM 2509 N N . ALA A 1 310 ? 15.057 -1.002 -4.462 1.00 96.12 310 ALA A N 1
ATOM 2510 C CA . ALA A 1 310 ? 14.562 -0.484 -3.192 1.00 96.12 310 ALA A CA 1
ATOM 2511 C C . ALA A 1 310 ? 13.274 -1.187 -2.755 1.00 96.12 310 ALA A C 1
ATOM 2513 O O . ALA A 1 310 ? 13.189 -1.622 -1.609 1.00 96.12 310 ALA A O 1
ATOM 2514 N N . ASP A 1 311 ? 12.337 -1.409 -3.683 1.00 97.44 311 ASP A N 1
ATOM 2515 C CA . ASP A 1 311 ? 11.143 -2.222 -3.420 1.00 97.44 311 ASP A CA 1
ATOM 2516 C C . ASP A 1 311 ? 11.522 -3.662 -3.033 1.00 97.44 311 ASP A C 1
ATOM 2518 O O . ASP A 1 311 ? 10.865 -4.265 -2.188 1.00 97.44 311 ASP A O 1
ATOM 2522 N N . MET A 1 312 ? 12.595 -4.220 -3.612 1.00 97.69 312 MET A N 1
ATOM 2523 C CA . MET A 1 312 ? 13.101 -5.545 -3.230 1.00 97.69 312 MET A CA 1
ATOM 2524 C C . MET A 1 312 ? 13.614 -5.577 -1.791 1.00 97.69 312 MET A C 1
ATOM 2526 O O . MET A 1 312 ? 13.221 -6.455 -1.027 1.00 97.69 312 MET A O 1
ATOM 2530 N N . LEU A 1 313 ? 14.451 -4.613 -1.398 1.00 97.62 313 LEU A N 1
ATOM 2531 C CA . LEU A 1 313 ? 14.957 -4.526 -0.024 1.00 97.62 313 LEU A CA 1
ATOM 2532 C C . LEU A 1 313 ? 13.828 -4.298 0.989 1.00 97.62 313 LEU A C 1
ATOM 2534 O O . LEU A 1 313 ? 13.828 -4.913 2.058 1.00 97.62 313 LEU A O 1
ATOM 2538 N N . LEU A 1 314 ? 12.857 -3.457 0.629 1.00 98.06 314 LEU A N 1
ATOM 2539 C CA . LEU A 1 314 ? 11.649 -3.199 1.402 1.00 98.06 314 LEU A CA 1
ATOM 2540 C C . LEU A 1 314 ? 10.833 -4.484 1.605 1.00 98.06 314 LEU A C 1
ATOM 2542 O O . LEU A 1 314 ? 10.538 -4.856 2.742 1.00 98.06 314 LEU A O 1
ATOM 2546 N N . TYR A 1 315 ? 10.498 -5.178 0.514 1.00 98.69 315 TYR A N 1
ATOM 2547 C CA . TYR A 1 315 ? 9.714 -6.409 0.563 1.00 98.69 315 TYR A CA 1
ATOM 2548 C C . TYR A 1 315 ? 10.426 -7.493 1.376 1.00 98.69 315 TYR A C 1
ATOM 2550 O O . TYR A 1 315 ? 9.812 -8.116 2.237 1.00 98.69 315 TYR A O 1
ATOM 2558 N N . ASP A 1 316 ? 11.730 -7.690 1.170 1.00 98.56 316 ASP A N 1
ATOM 2559 C CA . ASP A 1 316 ? 12.503 -8.693 1.905 1.00 98.56 316 ASP A CA 1
ATOM 2560 C C . ASP A 1 316 ? 12.536 -8.405 3.412 1.00 98.56 316 ASP A C 1
ATOM 2562 O O . ASP A 1 316 ? 12.474 -9.332 4.226 1.00 98.56 316 ASP A O 1
ATOM 2566 N N . TYR A 1 317 ? 12.633 -7.129 3.804 1.00 98.62 317 TYR A N 1
ATOM 2567 C CA . TYR A 1 317 ? 12.556 -6.724 5.205 1.00 98.62 317 TYR A CA 1
ATOM 2568 C C . TYR A 1 317 ? 11.196 -7.070 5.812 1.00 98.62 317 TYR A C 1
ATOM 2570 O O . TYR A 1 317 ? 11.144 -7.784 6.818 1.00 98.62 317 TYR A O 1
ATOM 2578 N N . PHE A 1 318 ? 10.108 -6.624 5.180 1.00 98.69 318 PHE A N 1
ATOM 2579 C CA . PHE A 1 318 ? 8.766 -6.824 5.719 1.00 98.69 318 PHE A CA 1
ATOM 2580 C C . PHE A 1 318 ? 8.276 -8.267 5.613 1.00 98.69 318 PHE A C 1
ATOM 2582 O O . PHE A 1 318 ? 7.541 -8.710 6.4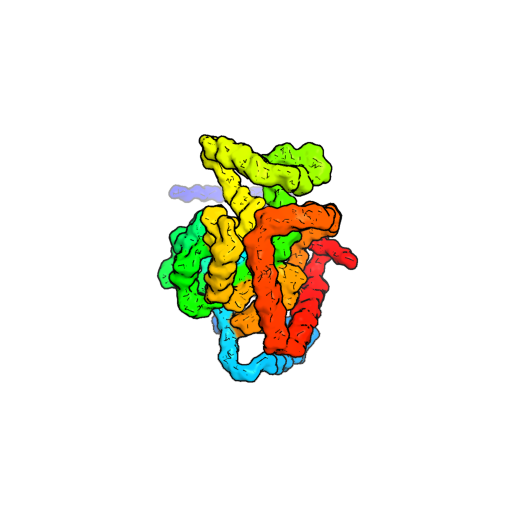85 1.00 98.69 318 PHE A O 1
ATOM 2589 N N . ASN A 1 319 ? 8.766 -9.055 4.655 1.00 98.69 319 ASN A N 1
ATOM 2590 C CA . ASN A 1 319 ? 8.552 -10.501 4.630 1.00 98.69 319 ASN A CA 1
ATOM 2591 C C . ASN A 1 319 ? 9.137 -11.175 5.880 1.00 98.69 319 ASN A C 1
ATOM 2593 O O . ASN A 1 319 ? 8.466 -11.971 6.534 1.00 98.69 319 ASN A O 1
ATOM 2597 N N . ARG A 1 320 ? 10.358 -10.810 6.291 1.00 98.50 320 ARG A N 1
ATOM 2598 C CA . ARG A 1 320 ? 10.948 -11.351 7.528 1.00 98.50 320 ARG A CA 1
ATOM 2599 C C . ARG A 1 320 ? 10.187 -10.912 8.778 1.00 98.50 320 ARG A C 1
ATOM 2601 O O . ARG A 1 320 ? 9.991 -11.726 9.676 1.00 98.50 320 ARG A O 1
ATOM 2608 N N . THR A 1 321 ? 9.790 -9.643 8.883 1.00 97.81 321 THR A N 1
ATOM 2609 C CA . THR A 1 321 ? 9.060 -9.162 10.071 1.00 97.81 321 THR A CA 1
ATOM 2610 C C . THR A 1 321 ? 7.631 -9.702 10.129 1.00 97.81 321 THR A C 1
ATOM 2612 O O . THR A 1 321 ? 7.153 -10.013 11.220 1.00 97.81 321 THR A O 1
ATOM 2615 N N . PHE A 1 322 ? 6.986 -9.903 8.979 1.00 98.56 322 PHE A N 1
ATOM 2616 C CA . PHE A 1 322 ? 5.692 -10.569 8.853 1.00 98.56 322 PHE A CA 1
ATOM 2617 C C . PHE A 1 322 ? 5.731 -11.977 9.449 1.00 98.56 322 PHE A C 1
ATOM 2619 O O . PHE A 1 322 ? 4.961 -12.280 10.359 1.00 98.56 322 PHE A O 1
ATOM 2626 N N . TRP A 1 323 ? 6.681 -12.816 9.026 1.00 98.38 323 TRP A N 1
ATOM 2627 C CA . TRP A 1 323 ? 6.774 -14.185 9.542 1.00 98.38 323 TRP A CA 1
ATOM 2628 C C . TRP A 1 323 ? 7.125 -14.242 11.029 1.00 98.38 323 TRP A C 1
ATOM 2630 O O . TRP A 1 323 ? 6.559 -15.060 11.746 1.00 98.38 323 TRP A O 1
ATOM 2640 N N . LYS A 1 324 ? 7.921 -13.296 11.545 1.00 98.12 324 LYS A N 1
ATOM 2641 C CA . LYS A 1 324 ? 8.126 -13.155 13.000 1.00 98.12 324 LYS A CA 1
ATOM 2642 C C . LYS A 1 324 ? 6.824 -12.860 13.758 1.00 98.12 324 LYS A C 1
ATOM 2644 O O . LYS A 1 324 ? 6.643 -13.345 14.875 1.00 98.12 324 LYS A O 1
ATOM 2649 N N . LYS A 1 325 ? 5.910 -12.061 13.188 1.00 97.38 325 LYS A N 1
ATOM 2650 C CA . LYS A 1 325 ? 4.584 -11.803 13.787 1.00 97.38 325 LYS A CA 1
ATOM 2651 C C . LYS A 1 325 ? 3.715 -13.061 13.772 1.00 97.38 325 LYS A C 1
ATOM 2653 O O . LYS A 1 325 ? 3.077 -13.349 14.782 1.00 97.38 325 LYS A O 1
ATOM 2658 N N . VAL A 1 326 ? 3.733 -13.817 12.672 1.00 97.94 326 VAL A N 1
ATOM 2659 C CA . VAL A 1 326 ? 3.035 -15.109 12.555 1.00 97.94 326 VAL A CA 1
ATOM 2660 C C . VAL A 1 326 ? 3.548 -16.105 13.599 1.00 97.94 326 VAL A C 1
ATOM 2662 O O . VAL A 1 326 ? 2.758 -16.656 14.363 1.00 97.94 326 VAL A O 1
ATOM 2665 N N . GLU A 1 327 ? 4.867 -16.276 13.702 1.00 97.38 327 GLU A N 1
ATOM 2666 C CA . GLU A 1 327 ? 5.507 -17.148 14.696 1.00 97.38 327 GLU A CA 1
ATOM 2667 C C . GLU A 1 327 ? 5.124 -16.758 16.129 1.00 97.38 327 GLU A C 1
ATOM 2669 O O . GLU A 1 327 ? 4.774 -17.621 16.933 1.00 97.38 327 GLU A O 1
ATOM 2674 N N . LYS A 1 328 ? 5.112 -15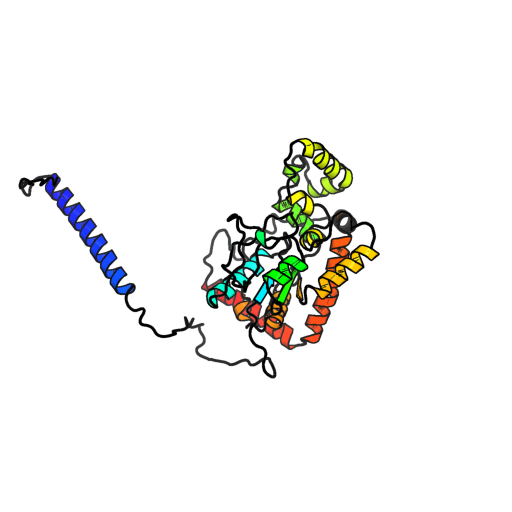.454 16.440 1.00 96.06 328 LYS A N 1
ATOM 2675 C CA . LYS A 1 328 ? 4.709 -14.937 17.757 1.00 96.06 328 LYS A CA 1
ATOM 2676 C C . LYS A 1 328 ? 3.238 -15.211 18.086 1.00 96.06 328 LYS A C 1
ATOM 2678 O O . LYS A 1 328 ? 2.903 -15.372 19.257 1.00 96.06 328 LYS A O 1
ATOM 2683 N N . PHE A 1 329 ? 2.3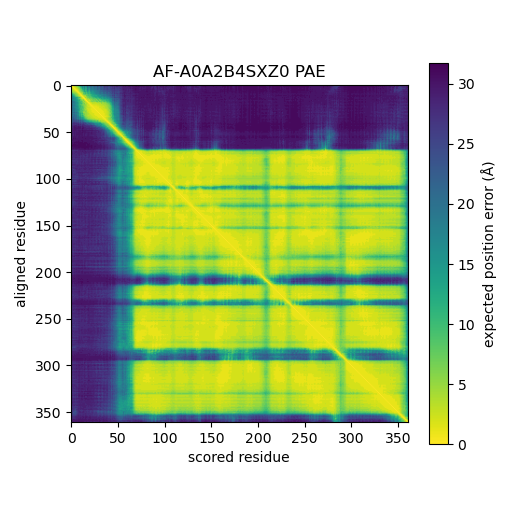56 -15.237 17.088 1.00 94.44 329 PHE A N 1
ATOM 2684 C CA . PHE A 1 329 ? 0.944 -15.583 17.284 1.00 94.44 329 PHE A CA 1
ATOM 2685 C C . PHE A 1 329 ? 0.792 -17.091 17.588 1.00 94.44 329 PHE A C 1
ATOM 2687 O O . PHE A 1 329 ? -0.057 -17.497 18.382 1.00 94.44 329 PHE A O 1
ATOM 2694 N N . GLY A 1 330 ? 1.669 -17.933 17.044 1.00 94.19 330 GLY A N 1
ATOM 2695 C CA . GLY A 1 330 ? 1.691 -19.365 17.335 1.00 94.19 330 GLY A CA 1
ATOM 2696 C C . GLY A 1 330 ? 0.501 -20.114 16.729 1.00 94.19 330 GLY A C 1
ATOM 2697 O O . GLY A 1 330 ? -0.157 -19.637 15.808 1.00 94.19 330 GLY A O 1
ATOM 2698 N N . ASN A 1 331 ? 0.205 -21.311 17.241 1.00 93.12 331 ASN A N 1
ATOM 2699 C CA . ASN A 1 331 ? -0.718 -22.256 16.590 1.00 93.12 331 ASN A CA 1
ATOM 2700 C C . ASN A 1 331 ? -2.137 -21.712 16.354 1.00 93.12 331 ASN A C 1
ATOM 2702 O O . ASN A 1 331 ? -2.786 -22.100 15.382 1.00 93.12 331 ASN A O 1
ATOM 2706 N N . MET A 1 332 ? -2.611 -20.794 17.205 1.00 91.25 332 MET A N 1
ATOM 2707 C CA . MET A 1 332 ? -3.933 -20.175 17.051 1.00 91.25 332 MET A CA 1
ATOM 2708 C C . MET A 1 332 ? -4.057 -19.380 15.742 1.00 91.25 332 MET A C 1
ATOM 2710 O O . MET A 1 332 ? -5.148 -19.265 15.189 1.00 91.25 332 MET A O 1
ATOM 2714 N N . PHE A 1 333 ? -2.939 -18.888 15.203 1.00 95.19 333 PHE A N 1
ATOM 2715 C CA . PHE A 1 333 ? -2.909 -18.198 13.920 1.00 95.19 333 PHE A CA 1
ATOM 2716 C C . PHE A 1 333 ? -3.493 -19.051 12.792 1.00 95.19 333 PHE A C 1
ATOM 2718 O O . PHE A 1 333 ? -4.396 -18.615 12.084 1.00 95.19 333 PHE A O 1
ATOM 2725 N N . TRP A 1 334 ? -3.027 -20.292 12.653 1.00 97.25 334 TRP A N 1
ATOM 2726 C CA . TRP A 1 334 ? -3.450 -21.173 11.565 1.00 97.25 334 TRP A CA 1
ATOM 2727 C C . TRP A 1 334 ? -4.900 -21.636 11.711 1.00 97.25 334 TRP A C 1
ATOM 2729 O O . TRP A 1 334 ? -5.592 -21.805 10.707 1.00 97.25 334 TRP A O 1
ATOM 2739 N N . ILE A 1 335 ? -5.387 -21.762 12.950 1.00 95.69 335 ILE A N 1
ATOM 2740 C CA . ILE A 1 335 ? -6.808 -22.001 13.234 1.00 95.69 335 ILE A CA 1
ATOM 2741 C C . ILE A 1 335 ? -7.645 -20.827 12.713 1.00 95.69 335 ILE A C 1
ATOM 2743 O O . ILE A 1 335 ? -8.639 -21.038 12.017 1.00 95.69 335 ILE A O 1
ATOM 2747 N N . ASN A 1 336 ? -7.211 -19.593 12.980 1.00 95.12 336 ASN A N 1
ATOM 2748 C CA . ASN A 1 336 ? -7.887 -18.389 12.504 1.00 95.12 336 ASN A CA 1
ATOM 2749 C C . ASN A 1 336 ? -7.849 -18.266 10.976 1.00 95.12 336 ASN A C 1
ATOM 2751 O O . ASN A 1 336 ? -8.881 -17.979 10.373 1.00 95.12 336 ASN A O 1
ATOM 2755 N N . VAL A 1 337 ? -6.710 -18.561 10.336 1.00 96.88 337 VAL A N 1
ATOM 2756 C CA . VAL A 1 337 ? -6.587 -18.566 8.864 1.00 96.88 337 VAL A CA 1
ATOM 2757 C C . VAL A 1 337 ? -7.553 -19.576 8.244 1.00 96.88 337 VAL A C 1
ATOM 2759 O O . VAL A 1 337 ? -8.262 -19.255 7.291 1.00 96.88 337 VAL A O 1
ATOM 2762 N N . HIS A 1 338 ? -7.616 -20.793 8.788 1.00 96.00 338 HIS A N 1
ATOM 2763 C CA . HIS A 1 338 ? -8.544 -21.818 8.312 1.00 96.00 338 HIS A CA 1
ATOM 2764 C C . HIS A 1 338 ? -10.010 -21.403 8.514 1.00 96.00 338 HIS A C 1
ATOM 2766 O O . HIS A 1 338 ? -10.840 -21.591 7.626 1.00 96.00 338 HIS A O 1
ATOM 2772 N N . SER A 1 339 ? -10.321 -20.786 9.656 1.00 93.69 339 SER A N 1
ATOM 2773 C CA . SER A 1 339 ? -11.653 -20.258 9.960 1.00 93.69 339 SER A CA 1
ATOM 2774 C C . SER A 1 339 ? -12.085 -19.175 8.963 1.00 93.69 339 SER A C 1
ATOM 2776 O O . SER A 1 339 ? -13.161 -19.281 8.376 1.00 93.69 339 SER A O 1
ATOM 2778 N N . LEU A 1 340 ? -11.218 -18.197 8.673 1.00 95.88 340 LEU A N 1
ATOM 2779 C CA . LEU A 1 340 ? -11.471 -17.156 7.669 1.00 95.88 340 LEU A CA 1
ATOM 2780 C C . LEU A 1 340 ? -11.737 -17.748 6.278 1.00 95.88 340 LEU A C 1
ATOM 2782 O O . LEU A 1 340 ? -12.706 -17.366 5.624 1.00 95.88 340 LEU A O 1
ATOM 2786 N N . LYS A 1 341 ? -10.921 -18.716 5.840 1.00 94.62 341 LYS A N 1
ATOM 2787 C CA . LYS A 1 341 ? -11.113 -19.401 4.549 1.00 94.62 341 LYS A CA 1
ATOM 2788 C C . LYS A 1 341 ? -12.476 -20.093 4.463 1.00 94.62 341 LYS A C 1
ATOM 2790 O O . LYS A 1 341 ? -13.138 -20.002 3.431 1.00 94.62 341 LYS A O 1
ATOM 2795 N N . ASN A 1 342 ? -12.914 -20.735 5.545 1.00 93.38 342 ASN A N 1
ATOM 2796 C CA . ASN A 1 342 ? -14.231 -21.367 5.600 1.00 93.38 342 ASN A CA 1
ATOM 2797 C C . ASN A 1 342 ? -15.366 -20.341 5.558 1.00 93.38 342 ASN A C 1
ATOM 2799 O O . ASN A 1 342 ? -16.314 -20.541 4.804 1.00 93.38 342 ASN A O 1
ATOM 2803 N N . TYR A 1 343 ? -15.259 -19.234 6.300 1.00 92.50 343 TYR A N 1
ATOM 2804 C CA . TYR A 1 343 ? -16.260 -18.165 6.241 1.00 92.50 343 TYR A CA 1
ATOM 2805 C C . TYR A 1 343 ? -16.374 -17.560 4.845 1.00 92.50 343 TYR A C 1
ATOM 2807 O O . TYR A 1 343 ? -17.487 -17.413 4.346 1.00 92.50 343 TYR A O 1
ATOM 2815 N N . ASN A 1 344 ? -15.244 -17.270 4.193 1.00 93.06 344 ASN A N 1
ATOM 2816 C CA . ASN A 1 344 ? -15.245 -16.775 2.819 1.00 93.06 344 ASN A CA 1
ATOM 2817 C C . ASN A 1 344 ? -15.949 -17.766 1.890 1.00 93.06 344 ASN A C 1
ATOM 2819 O O . ASN A 1 344 ? -16.867 -17.369 1.186 1.00 93.06 344 ASN A O 1
ATOM 2823 N N . LYS A 1 345 ? -15.603 -19.059 1.949 1.00 91.12 345 LYS A N 1
ATOM 2824 C CA . LYS A 1 345 ? -16.243 -20.090 1.119 1.00 91.12 345 LYS A CA 1
ATOM 2825 C C . LYS A 1 345 ? -17.757 -20.166 1.342 1.00 91.12 345 LYS A C 1
ATOM 2827 O O . LYS A 1 345 ? -18.513 -20.214 0.378 1.00 91.12 345 LYS A O 1
ATOM 2832 N N . MET A 1 346 ? -18.201 -20.164 2.598 1.00 91.25 346 MET A N 1
ATOM 2833 C CA . MET A 1 346 ? -19.630 -20.201 2.926 1.00 91.25 346 MET A CA 1
ATOM 2834 C C . MET A 1 346 ? -20.370 -18.982 2.364 1.00 91.25 346 MET A C 1
ATOM 2836 O O . MET A 1 346 ? -21.419 -19.130 1.746 1.00 91.25 346 MET A O 1
ATOM 2840 N N . LEU A 1 347 ? -19.805 -17.784 2.536 1.00 90.38 347 LEU A N 1
ATOM 2841 C CA . LEU A 1 347 ? -20.390 -16.548 2.015 1.00 90.38 347 LEU A CA 1
ATOM 2842 C C . LEU A 1 347 ? -20.355 -16.493 0.484 1.00 90.38 347 LEU A C 1
ATOM 2844 O O . LEU A 1 347 ? -21.279 -15.965 -0.125 1.00 90.38 347 LEU A O 1
ATOM 2848 N N . GLU A 1 348 ? -19.319 -17.040 -0.151 1.00 88.44 348 GLU A N 1
ATOM 2849 C CA . GLU A 1 348 ? -19.256 -17.162 -1.608 1.00 88.44 348 GLU A CA 1
ATOM 2850 C C . GLU A 1 348 ? -20.388 -18.058 -2.131 1.00 88.44 348 GLU A C 1
ATOM 2852 O O . GLU A 1 348 ? -21.062 -17.695 -3.091 1.00 88.44 348 GLU A O 1
ATOM 2857 N N . GLU A 1 349 ? -20.640 -19.199 -1.485 1.00 87.00 349 GLU A N 1
ATOM 2858 C CA . GLU A 1 349 ? -21.717 -20.125 -1.859 1.00 87.00 349 GLU A CA 1
ATOM 2859 C C . GLU A 1 349 ? -23.121 -19.534 -1.651 1.00 87.00 349 GLU A C 1
ATOM 2861 O O . GLU A 1 349 ? -24.028 -19.830 -2.430 1.00 87.00 349 GLU A O 1
ATOM 2866 N N . GLU A 1 350 ? -23.301 -18.705 -0.621 1.00 87.94 350 GLU A N 1
ATOM 2867 C CA . GLU A 1 350 ? -24.589 -18.103 -0.267 1.00 87.94 350 GLU A CA 1
ATOM 2868 C C . GLU A 1 350 ? -24.892 -16.818 -1.053 1.00 87.94 350 GLU A C 1
ATOM 2870 O O . GLU A 1 350 ? -26.021 -16.608 -1.498 1.00 87.94 350 GLU A O 1
ATOM 2875 N N . CYS A 1 351 ? -23.901 -15.936 -1.214 1.00 85.19 351 CYS A N 1
ATOM 2876 C CA . CYS A 1 351 ? -24.112 -14.578 -1.715 1.00 85.19 351 CYS A CA 1
ATOM 2877 C C . CYS A 1 351 ? -23.772 -14.400 -3.198 1.00 85.19 351 CYS A C 1
ATOM 2879 O O . CYS A 1 351 ? -24.257 -13.446 -3.812 1.00 85.19 351 CYS A O 1
ATOM 2881 N N . LEU A 1 352 ? -22.925 -15.256 -3.781 1.00 82.75 352 LEU A N 1
ATOM 2882 C CA . LEU A 1 352 ? -22.476 -15.077 -5.160 1.00 82.75 352 LEU A CA 1
ATOM 2883 C C . LEU A 1 352 ? -23.300 -15.926 -6.123 1.00 82.75 352 LEU A C 1
ATOM 2885 O O . LEU A 1 352 ? -23.313 -17.157 -6.077 1.00 82.75 352 LEU A O 1
ATOM 2889 N N . LEU A 1 353 ? -23.953 -15.245 -7.061 1.00 73.38 353 LEU A N 1
ATOM 2890 C CA . LEU A 1 353 ? -24.589 -15.895 -8.197 1.00 73.38 353 LEU A CA 1
ATOM 2891 C C . LEU A 1 353 ? -23.544 -16.187 -9.286 1.00 73.38 353 LEU A C 1
ATOM 2893 O O . LEU A 1 353 ? -22.628 -15.384 -9.487 1.00 73.38 353 LEU A O 1
ATOM 2897 N N . PRO A 1 354 ? -23.683 -17.298 -10.034 1.00 63.81 354 PRO A N 1
ATOM 2898 C CA . PRO A 1 354 ? -22.874 -17.536 -11.224 1.00 63.81 354 PRO A CA 1
ATOM 2899 C C . PRO A 1 354 ? -22.995 -16.355 -12.200 1.00 63.81 354 PRO A C 1
ATOM 2901 O O . PRO A 1 354 ? -24.103 -15.942 -12.541 1.00 63.81 354 PRO A O 1
ATOM 2904 N N . GLY A 1 355 ? -21.866 -15.816 -12.660 1.00 61.09 355 GLY A N 1
ATOM 2905 C CA . GLY A 1 355 ? -21.823 -14.678 -13.582 1.00 61.09 355 GLY A CA 1
ATOM 2906 C C . GLY A 1 355 ? -20.414 -14.431 -14.122 1.00 61.09 355 GLY A C 1
ATOM 2907 O O . GLY A 1 355 ? -19.461 -15.062 -13.672 1.00 61.09 355 GLY A O 1
ATOM 2908 N N . GLU A 1 356 ? -20.264 -13.507 -15.078 1.00 50.22 356 GLU A N 1
ATOM 2909 C CA . GLU A 1 356 ? -18.998 -13.268 -15.807 1.00 50.22 356 GLU A CA 1
ATOM 2910 C C . GLU A 1 356 ? -17.787 -12.945 -14.910 1.00 50.22 356 GLU A C 1
ATOM 2912 O O . GLU A 1 356 ? -16.645 -13.184 -15.305 1.00 50.22 356 GLU A O 1
ATOM 2917 N N . TYR A 1 357 ? -18.028 -12.457 -13.690 1.00 51.97 357 TYR A N 1
ATOM 2918 C CA . TYR A 1 357 ? -17.000 -12.096 -12.706 1.00 51.97 357 TYR A CA 1
ATOM 2919 C C . TYR A 1 357 ? -16.681 -13.202 -11.687 1.00 51.97 357 TYR A C 1
ATOM 2921 O O . TYR A 1 357 ? -15.706 -13.082 -10.949 1.00 51.97 357 TYR A O 1
ATOM 2929 N N . PHE A 1 358 ? -17.464 -14.284 -11.666 1.00 52.38 358 PHE A N 1
ATOM 2930 C CA . PHE A 1 358 ? -17.310 -15.427 -10.765 1.00 52.38 358 PHE A CA 1
ATOM 2931 C C . PHE A 1 358 ? -17.425 -16.718 -11.573 1.00 52.38 358 PHE A C 1
ATOM 2933 O O . PHE A 1 358 ? -18.399 -17.467 -11.471 1.00 52.38 358 PHE A O 1
ATOM 2940 N N . ALA A 1 359 ? -16.435 -16.977 -12.425 1.00 40.59 359 ALA A N 1
ATOM 2941 C CA . ALA A 1 359 ? -16.291 -18.309 -12.986 1.00 40.59 359 ALA A CA 1
ATOM 2942 C C . ALA A 1 359 ? -15.929 -19.253 -11.829 1.00 40.59 359 ALA A C 1
ATOM 2944 O O . ALA A 1 359 ? -14.830 -19.161 -11.281 1.00 40.59 359 ALA A O 1
ATOM 2945 N N . LYS A 1 360 ? -16.868 -20.120 -11.423 1.00 36.78 360 LYS A N 1
ATOM 2946 C CA . LYS A 1 360 ? -16.548 -21.269 -10.566 1.00 36.78 360 LYS A CA 1
ATOM 2947 C C . LYS A 1 360 ? -15.427 -22.047 -11.263 1.00 36.78 360 LYS A C 1
ATOM 2949 O O . LYS A 1 360 ? -15.593 -22.418 -12.424 1.00 36.78 360 LYS A O 1
ATOM 2954 N N . ALA A 1 361 ? -14.291 -22.172 -10.577 1.00 35.88 361 ALA A N 1
ATOM 2955 C CA . ALA A 1 361 ? -13.134 -22.937 -11.033 1.00 35.88 361 ALA A CA 1
ATOM 2956 C C . ALA A 1 361 ? -13.467 -24.426 -11.171 1.00 35.88 361 ALA A C 1
ATOM 2958 O O . ALA A 1 361 ? -14.281 -24.917 -10.352 1.00 35.88 361 ALA A O 1
#

pLDDT: mean 81.5, std 21.52, range [24.08, 98.81]